Protein AF-0000000065938893 (afdb_homodimer)

InterPro domains:
  IPR002496 Phosphoribosyl-AMP cyclohydrolase domain [PF01502] (30-103)
  IPR026660 Phosphoribosyl-AMP cyclohydrolase [MF_01021] (4-107)
  IPR038019 Phosphoribosyl-AMP cyclohydrolase domain superfamily [G3DSA:3.10.20.810] (3-94)
  IPR038019 Phosphoribosyl-AMP cyclohydrolase domain superfamily [SSF141734] (7-111)

Foldseek 3Di:
DDDQLVPADEPPVQKAKEWEAAQPPRHTADIAIAHRVQVVVCVVPQWRWHADPVVRDIDRQCPPVVFTWGFPDWDADDRRRYIYTHTDTRFDRDPLQWVHPPQWDQDPNDIDRHTDHDD/DDDQLVPADEPPVQKAKEWEAAQPPRHTADIAIAHRVQVVVCVVPQWRWHADPVVRDIDRQCPPVVFTWGFPDWDADDRRRYIYTHTDTRFDRDPLQWVHPPQWDQDPNDIDRHTDHDD

Structure (mmCIF, N/CA/C/O backbone):
data_AF-0000000065938893-model_v1
#
loop_
_entity.id
_entity.type
_entity.pdbx_description
1 polymer 'Phosphoribosyl-AMP cyclohydrolase'
#
loop_
_atom_site.group_PDB
_atom_site.id
_atom_site.type_symbol
_atom_site.label_atom_id
_atom_site.label_alt_id
_atom_site.label_comp_id
_atom_site.label_asym_id
_atom_site.label_entity_id
_atom_site.label_seq_id
_atom_site.pdbx_PDB_ins_code
_atom_site.Cartn_x
_atom_site.Cartn_y
_atom_site.Cartn_z
_atom_site.occupancy
_atom_site.B_iso_or_equiv
_atom_site.auth_seq_id
_atom_site.auth_comp_id
_atom_site.auth_asym_id
_atom_site.auth_atom_id
_atom_site.pdbx_PDB_model_num
ATOM 1 N N . MET A 1 1 ? -16.688 17.578 9.719 1 83.06 1 MET A N 1
ATOM 2 C CA . MET A 1 1 ? -15.914 17.594 10.953 1 83.06 1 MET A CA 1
ATOM 3 C C . MET A 1 1 ? -14.422 17.438 10.656 1 83.06 1 MET A C 1
ATOM 5 O O . MET A 1 1 ? -14.047 16.828 9.648 1 83.06 1 MET A O 1
ATOM 9 N N . ALA A 1 2 ? -13.648 18.047 11.57 1 94.75 2 ALA A N 1
ATOM 10 C CA . ALA A 1 2 ? -12.203 17.984 11.398 1 94.75 2 ALA A CA 1
ATOM 11 C C . ALA A 1 2 ? -11.703 16.547 11.5 1 94.75 2 ALA A C 1
ATOM 13 O O . ALA A 1 2 ? -12.188 15.773 12.328 1 94.75 2 ALA A O 1
ATOM 14 N N . PHE A 1 3 ? -10.906 16.25 10.625 1 98.31 3 PHE A N 1
ATOM 15 C CA . PHE A 1 3 ? -10.32 14.922 10.68 1 98.31 3 PHE A CA 1
ATOM 16 C C . PHE A 1 3 ? -9.508 14.742 11.953 1 98.31 3 PHE A C 1
ATOM 18 O O . PHE A 1 3 ? -8.688 15.594 12.297 1 98.31 3 PHE A O 1
ATOM 25 N N . ASP A 1 4 ? -9.734 13.625 12.609 1 98.38 4 ASP A N 1
ATOM 26 C CA . ASP A 1 4 ? -9.039 13.266 13.844 1 98.38 4 ASP A CA 1
ATOM 27 C C . ASP A 1 4 ? -8.211 12 13.656 1 98.38 4 ASP A C 1
ATOM 29 O O . ASP A 1 4 ? -8.758 10.898 13.578 1 98.38 4 ASP A O 1
ATOM 33 N N . PRO A 1 5 ? -6.918 12.172 13.734 1 98.69 5 PRO A N 1
ATOM 34 C CA . PRO A 1 5 ? -6.07 10.992 13.555 1 98.69 5 PRO A CA 1
ATOM 35 C C . PRO A 1 5 ? -6.398 9.875 14.547 1 98.69 5 PRO A C 1
ATOM 37 O O . PRO A 1 5 ? -6.223 8.695 14.227 1 98.69 5 PRO A O 1
ATOM 40 N N . ALA A 1 6 ? -6.879 10.164 15.633 1 98.44 6 ALA A N 1
ATOM 41 C CA . ALA A 1 6 ? -7.18 9.172 16.656 1 98.44 6 ALA A CA 1
ATOM 42 C C . ALA A 1 6 ? -8.352 8.289 16.234 1 98.44 6 ALA A C 1
ATOM 44 O O . ALA A 1 6 ? -8.594 7.238 16.844 1 98.44 6 ALA A O 1
ATOM 45 N N . SER A 1 7 ? -9.117 8.703 15.25 1 98.56 7 SER A N 1
ATOM 46 C CA . SER A 1 7 ? -10.312 7.977 14.812 1 98.56 7 SER A CA 1
ATOM 47 C C . SER A 1 7 ? -9.938 6.793 13.922 1 98.56 7 SER A C 1
ATOM 49 O O . SER A 1 7 ? -10.789 5.961 13.602 1 98.56 7 SER A O 1
ATOM 51 N N . LEU A 1 8 ? -8.703 6.703 13.523 1 98.81 8 LEU A N 1
ATOM 52 C CA . LEU A 1 8 ? -8.242 5.594 12.695 1 98.81 8 LEU A CA 1
ATOM 53 C C . LEU A 1 8 ? -8.18 4.305 13.5 1 98.81 8 LEU A C 1
ATOM 55 O O . LEU A 1 8 ? -8.227 4.332 14.734 1 98.81 8 LEU A O 1
ATOM 59 N N . THR A 1 9 ? -8.188 3.201 12.781 1 98.75 9 THR A N 1
ATOM 60 C CA . THR A 1 9 ? -8.023 1.892 13.398 1 98.75 9 THR A CA 1
ATOM 61 C C . THR A 1 9 ? -6.551 1.483 13.422 1 98.75 9 THR A C 1
ATOM 63 O O . THR A 1 9 ? -5.949 1.256 12.375 1 98.75 9 THR A O 1
ATOM 66 N N . TYR A 1 10 ? -5.988 1.41 14.617 1 98.69 10 TYR A N 1
ATOM 67 C CA . TYR A 1 10 ? -4.586 1.056 14.797 1 98.69 10 TYR A CA 1
ATOM 68 C C . TYR A 1 10 ? -4.441 -0.398 15.234 1 98.69 10 TYR A C 1
ATOM 70 O O . TYR A 1 10 ? -5.367 -0.977 15.805 1 98.69 10 TYR A O 1
ATOM 78 N N . ASP A 1 11 ? -3.324 -0.933 14.898 1 97.31 11 ASP A N 1
ATOM 79 C CA . ASP A 1 11 ? -3.086 -2.291 15.383 1 97.31 11 ASP A CA 1
ATOM 80 C C . ASP A 1 11 ? -2.705 -2.291 16.859 1 97.31 11 ASP A C 1
ATOM 82 O O . ASP A 1 11 ? -2.809 -1.264 17.531 1 97.31 11 ASP A O 1
ATOM 86 N N . ALA A 1 12 ? -2.354 -3.475 17.375 1 95.75 12 ALA A N 1
ATOM 87 C CA . ALA A 1 12 ? -2.111 -3.645 18.797 1 95.75 12 ALA A CA 1
ATOM 88 C C . ALA A 1 12 ? -0.918 -2.809 19.25 1 95.75 12 ALA A C 1
ATOM 90 O O . ALA A 1 12 ? -0.762 -2.541 20.453 1 95.75 12 ALA A O 1
ATOM 91 N N . ARG A 1 13 ? -0.036 -2.359 18.344 1 97.06 13 ARG A N 1
ATOM 92 C CA . ARG A 1 13 ? 1.135 -1.555 18.672 1 97.06 13 ARG A CA 1
ATOM 93 C C . ARG A 1 13 ? 0.841 -0.067 18.5 1 97.06 13 ARG A C 1
ATOM 95 O O . ARG A 1 13 ? 1.746 0.764 18.609 1 97.06 13 ARG A O 1
ATOM 102 N N . GLY A 1 14 ? -0.389 0.245 18.109 1 98.38 14 GLY A N 1
ATOM 103 C CA . GLY A 1 14 ? -0.757 1.635 17.891 1 98.38 14 GLY A CA 1
ATOM 104 C C . GLY A 1 14 ? -0.309 2.16 16.531 1 98.38 14 GLY A C 1
ATOM 105 O O . GLY A 1 14 ? -0.065 3.359 16.375 1 98.38 14 GLY A O 1
ATOM 106 N N . LEU A 1 15 ? -0.185 1.271 15.594 1 98.81 15 LEU A N 1
ATOM 107 C CA . LEU A 1 15 ? 0.37 1.685 14.305 1 98.81 15 LEU A CA 1
ATOM 108 C C . LEU A 1 15 ? -0.618 1.415 13.18 1 98.81 15 LEU A C 1
ATOM 110 O O . LEU A 1 15 ? -1.47 0.53 13.289 1 98.81 15 LEU A O 1
ATOM 114 N N . VAL A 1 16 ? -0.525 2.154 12.141 1 98.88 16 VAL A N 1
ATOM 115 C CA . VAL A 1 16 ? -1.291 1.993 10.906 1 98.88 16 VAL A CA 1
ATOM 116 C C . VAL A 1 16 ? -0.348 2.018 9.711 1 98.88 16 VAL A C 1
ATOM 118 O O . VAL A 1 16 ? 0.598 2.807 9.672 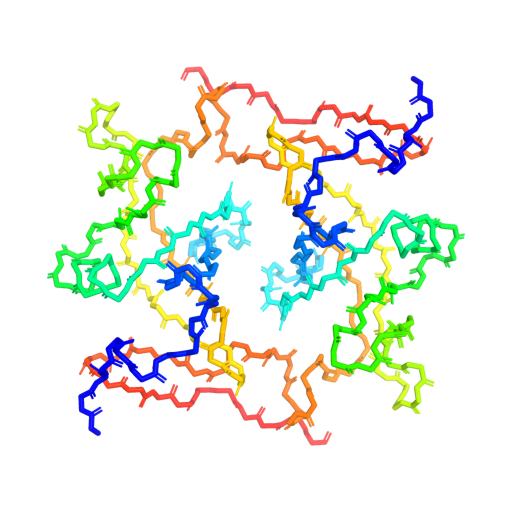1 98.88 16 VAL A O 1
ATOM 121 N N . PRO A 1 17 ? -0.493 1.065 8.766 1 98.94 17 PRO A N 1
ATOM 122 C CA . PRO A 1 17 ? 0.338 1.146 7.562 1 98.94 17 PRO A CA 1
ATOM 123 C C . PRO A 1 17 ? -0.005 2.35 6.688 1 98.94 17 PRO A C 1
ATOM 125 O O . PRO A 1 17 ? -1.176 2.723 6.574 1 98.94 17 PRO A O 1
ATOM 128 N N . ALA A 1 18 ? 0.976 2.955 6.113 1 99 18 ALA A N 1
ATOM 129 C CA . ALA A 1 18 ? 0.849 4.094 5.203 1 99 18 ALA A CA 1
ATOM 130 C C . ALA A 1 18 ? 1.609 3.844 3.904 1 99 18 ALA A C 1
ATOM 132 O O . ALA A 1 18 ? 2.82 3.615 3.922 1 99 18 ALA A O 1
ATOM 133 N N . ILE A 1 19 ? 0.894 3.848 2.836 1 99 19 ILE A N 1
ATOM 134 C CA . ILE A 1 19 ? 1.45 3.643 1.502 1 99 19 ILE A CA 1
ATOM 135 C C . ILE A 1 19 ? 1.798 4.992 0.875 1 99 19 ILE A C 1
ATOM 137 O O . ILE A 1 19 ? 0.94 5.871 0.762 1 99 19 ILE A O 1
ATOM 141 N N . ALA A 1 20 ? 3.027 5.176 0.514 1 99 20 ALA A N 1
ATOM 142 C CA . ALA A 1 20 ? 3.439 6.387 -0.193 1 99 20 ALA A CA 1
ATOM 143 C C . ALA A 1 20 ? 3.414 6.172 -1.704 1 99 20 ALA A C 1
ATOM 145 O O . ALA A 1 20 ? 4.113 5.301 -2.227 1 99 20 ALA A O 1
ATOM 146 N N . GLN A 1 21 ? 2.668 6.914 -2.361 1 98.94 21 GLN A N 1
ATOM 147 C CA . GLN A 1 21 ? 2.523 6.875 -3.812 1 98.94 21 GLN A CA 1
ATOM 148 C C . GLN A 1 21 ? 2.844 8.227 -4.438 1 98.94 21 GLN A C 1
ATOM 150 O O . GLN A 1 21 ? 2.393 9.266 -3.943 1 98.94 21 GLN A O 1
ATOM 155 N N . ASP A 1 22 ? 3.592 8.188 -5.52 1 98.94 22 ASP A N 1
ATOM 156 C CA . ASP A 1 22 ? 3.854 9.43 -6.238 1 98.94 22 ASP A CA 1
ATOM 157 C C . ASP A 1 22 ? 2.57 10 -6.836 1 98.94 22 ASP A C 1
ATOM 159 O O . ASP A 1 22 ? 1.892 9.336 -7.617 1 98.94 22 ASP A O 1
ATOM 163 N N . HIS A 1 23 ? 2.316 11.242 -6.516 1 98.69 23 HIS A N 1
ATOM 164 C CA . HIS A 1 23 ? 1.029 11.812 -6.891 1 98.69 23 HIS A CA 1
ATOM 165 C C . HIS A 1 23 ? 0.935 12.031 -8.398 1 98.69 23 HIS A C 1
ATOM 167 O O . HIS A 1 23 ? -0.159 12 -8.969 1 98.69 23 HIS A O 1
ATOM 173 N N . ALA A 1 24 ? 2.006 12.227 -9.062 1 98.12 24 ALA A N 1
ATOM 174 C CA . ALA A 1 24 ? 1.998 12.578 -10.477 1 98.12 24 ALA A CA 1
ATOM 175 C C . ALA A 1 24 ? 2.055 11.336 -11.359 1 98.12 24 ALA A C 1
ATOM 177 O O . ALA A 1 24 ? 1.346 11.25 -12.367 1 98.12 24 ALA A O 1
ATOM 178 N N . THR A 1 25 ? 2.846 10.336 -10.984 1 97.88 25 THR A N 1
ATOM 179 C CA . THR A 1 25 ? 3.096 9.195 -11.867 1 97.88 25 THR A CA 1
ATOM 180 C C . THR A 1 25 ? 2.225 8.008 -11.469 1 97.88 25 THR A C 1
ATOM 182 O O . THR A 1 25 ? 2.018 7.09 -12.266 1 97.88 25 THR A O 1
ATOM 185 N N . GLY A 1 26 ? 1.802 7.949 -10.188 1 98.62 26 GLY A N 1
ATOM 186 C CA . GLY A 1 26 ? 1.036 6.824 -9.672 1 98.62 26 GLY A CA 1
ATOM 187 C C . GLY A 1 26 ? 1.909 5.691 -9.164 1 98.62 26 GLY A C 1
ATOM 188 O O . GLY A 1 26 ? 1.4 4.66 -8.719 1 98.62 26 GLY A O 1
ATOM 189 N N . GLU A 1 27 ? 3.209 5.859 -9.219 1 98.62 27 GLU A N 1
ATOM 190 C CA . GLU A 1 27 ? 4.105 4.812 -8.742 1 98.62 27 GLU A CA 1
ATOM 191 C C . GLU A 1 27 ? 4.031 4.672 -7.227 1 98.62 27 GLU A C 1
ATOM 193 O O . GLU A 1 27 ? 4.047 5.668 -6.504 1 98.62 27 GLU A O 1
ATOM 198 N N . VAL A 1 28 ? 3.877 3.428 -6.75 1 98.94 28 VAL A N 1
ATOM 199 C CA . VAL A 1 28 ? 4.02 3.176 -5.316 1 98.94 28 VAL A CA 1
ATOM 200 C C . VAL A 1 28 ? 5.5 3.154 -4.941 1 98.94 28 VAL A C 1
ATOM 202 O O . VAL A 1 28 ? 6.281 2.4 -5.523 1 98.94 28 VAL A O 1
ATOM 205 N N . LEU A 1 29 ? 5.879 3.934 -3.93 1 98.94 29 LEU A N 1
ATOM 206 C CA . LEU A 1 29 ? 7.293 4.137 -3.635 1 98.94 29 LEU A CA 1
ATOM 207 C C . LEU A 1 29 ? 7.719 3.32 -2.418 1 98.94 29 LEU A C 1
ATOM 209 O O . LEU A 1 29 ? 8.82 2.771 -2.387 1 98.94 29 LEU A O 1
ATOM 213 N N . MET A 1 30 ? 6.902 3.254 -1.368 1 98.88 30 MET A N 1
ATOM 214 C CA . MET A 1 30 ? 7.223 2.531 -0.14 1 98.88 30 MET A CA 1
ATOM 215 C C . MET A 1 30 ? 5.988 2.391 0.743 1 98.88 30 MET A C 1
ATOM 217 O O . MET A 1 30 ? 4.949 2.996 0.468 1 98.88 30 MET A O 1
ATOM 221 N N . MET A 1 31 ? 6.062 1.519 1.639 1 98.94 31 MET A N 1
ATOM 222 C CA . MET A 1 31 ? 5.125 1.442 2.756 1 98.94 31 MET A CA 1
ATOM 223 C C . MET A 1 31 ? 5.863 1.504 4.09 1 98.94 31 MET A C 1
ATOM 225 O O . MET A 1 31 ? 6.906 0.873 4.258 1 98.94 31 MET A O 1
ATOM 229 N N . ALA A 1 32 ? 5.363 2.279 4.969 1 98.75 32 ALA A N 1
ATOM 230 C CA . ALA A 1 32 ? 5.883 2.371 6.332 1 98.75 32 ALA A CA 1
ATOM 231 C C . ALA A 1 32 ? 4.75 2.553 7.336 1 98.75 32 ALA A C 1
ATOM 233 O O . ALA A 1 32 ? 3.584 2.303 7.023 1 98.75 32 ALA A O 1
ATOM 234 N N . TRP A 1 33 ? 5.117 2.842 8.586 1 98.81 33 TRP A N 1
ATOM 235 C CA . TRP A 1 33 ? 4.145 2.824 9.672 1 98.81 33 TRP A CA 1
ATOM 236 C C . TRP A 1 33 ? 4.008 4.207 10.297 1 98.81 33 TRP A C 1
ATOM 238 O O . TRP A 1 33 ? 4.977 4.965 10.367 1 98.81 33 TRP A O 1
ATOM 248 N N . MET A 1 34 ? 2.824 4.441 10.727 1 98.94 34 MET A N 1
ATOM 249 C CA . MET A 1 34 ? 2.551 5.684 11.445 1 98.94 34 MET A CA 1
ATOM 250 C C . MET A 1 34 ? 1.754 5.41 12.719 1 98.94 34 MET A C 1
ATOM 252 O O . MET A 1 34 ? 0.977 4.453 12.773 1 98.94 34 MET A O 1
ATOM 256 N N . ASN A 1 35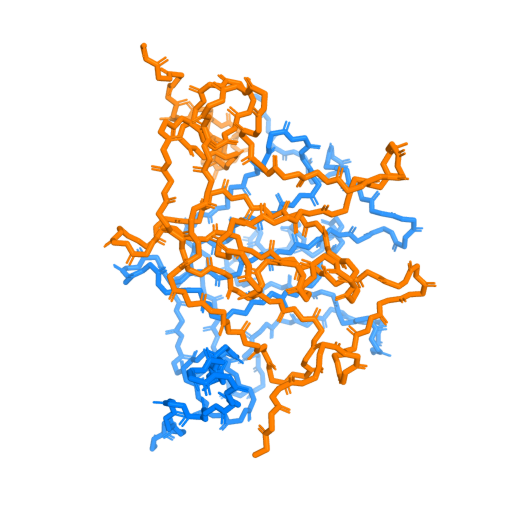 ? 1.979 6.16 13.75 1 98.81 35 ASN A N 1
ATOM 257 C CA . ASN A 1 35 ? 1.016 6.289 14.836 1 98.81 35 ASN A CA 1
ATOM 258 C C . ASN A 1 35 ? 0.207 7.578 14.727 1 98.81 35 ASN A C 1
ATOM 260 O O . ASN A 1 35 ? 0.382 8.344 13.773 1 98.81 35 ASN A O 1
ATOM 264 N N . ALA A 1 36 ? -0.681 7.77 15.656 1 98.88 36 ALA A N 1
ATOM 265 C CA . ALA A 1 36 ? -1.593 8.906 15.57 1 98.88 36 ALA A CA 1
ATOM 266 C C . ALA A 1 36 ? -0.823 10.227 15.5 1 98.88 36 ALA A C 1
ATOM 268 O O . ALA A 1 36 ? -1.185 11.125 14.742 1 98.88 36 ALA A O 1
ATOM 269 N N . GLU A 1 37 ? 0.162 10.32 16.266 1 98.81 37 GLU A N 1
ATOM 270 C CA . GLU A 1 37 ? 0.945 11.555 16.281 1 98.81 37 GLU A CA 1
ATOM 271 C C . GLU A 1 37 ? 1.683 11.766 14.969 1 98.81 37 GLU A C 1
ATOM 273 O O . GLU A 1 37 ? 1.794 12.898 14.492 1 98.81 37 GLU A O 1
ATOM 278 N N . ALA A 1 38 ? 2.26 10.711 14.383 1 98.94 38 ALA A N 1
ATOM 279 C CA . ALA A 1 38 ? 2.914 10.82 13.078 1 98.94 38 ALA A CA 1
ATOM 280 C C . ALA A 1 38 ? 1.944 11.336 12.016 1 98.94 38 ALA A C 1
ATOM 282 O O . ALA A 1 38 ? 2.307 12.172 11.188 1 98.94 38 ALA A O 1
ATOM 283 N N . VAL A 1 39 ? 0.711 10.844 12.055 1 98.94 39 VAL A N 1
ATOM 284 C CA . VAL A 1 39 ? -0.313 11.312 11.125 1 98.94 39 VAL A CA 1
ATOM 285 C C . VAL A 1 39 ? -0.574 12.797 11.352 1 98.94 39 VAL A C 1
ATOM 287 O O . VAL A 1 39 ? -0.592 13.586 10.398 1 98.94 39 VAL A O 1
ATOM 290 N N . ALA A 1 40 ? -0.724 13.148 12.594 1 98.75 40 ALA A N 1
ATOM 291 C CA . ALA A 1 40 ? -0.996 14.539 12.93 1 98.75 40 ALA A CA 1
ATOM 292 C C . ALA A 1 40 ? 0.133 15.453 12.461 1 98.75 40 ALA A C 1
ATOM 294 O O . ALA A 1 40 ? -0.117 16.5 11.859 1 98.75 40 ALA A O 1
ATOM 295 N N . ARG A 1 41 ? 1.354 15.094 12.711 1 98.69 41 ARG A N 1
ATOM 296 C CA . ARG A 1 41 ? 2.512 15.883 12.297 1 98.69 41 ARG A CA 1
ATOM 297 C C . ARG A 1 41 ? 2.564 16.031 10.781 1 98.69 41 ARG A C 1
ATOM 299 O O . ARG A 1 41 ? 2.867 17.109 10.273 1 98.69 41 ARG A O 1
ATOM 306 N N . THR A 1 42 ? 2.342 14.938 10.086 1 98.88 42 THR A N 1
ATOM 307 C CA . THR A 1 42 ? 2.338 14.969 8.625 1 98.88 42 THR A CA 1
ATOM 308 C C . THR A 1 42 ? 1.309 15.969 8.109 1 98.88 42 THR A C 1
ATOM 310 O O . THR A 1 42 ? 1.606 16.766 7.219 1 98.88 42 THR A O 1
ATOM 313 N N . LEU A 1 43 ? 0.128 15.945 8.703 1 98.69 43 LEU A N 1
ATOM 314 C CA . LEU A 1 43 ? -0.939 16.828 8.266 1 98.69 43 LEU A CA 1
ATOM 315 C C . LEU A 1 43 ? -0.606 18.281 8.602 1 98.69 43 LEU A C 1
ATOM 317 O O . LEU A 1 43 ? -0.932 19.203 7.836 1 98.69 43 LEU A O 1
ATOM 321 N N . GLU A 1 44 ? -0.001 18.469 9.672 1 98 44 GLU A N 1
ATOM 322 C CA . GLU A 1 44 ? 0.323 19.812 10.133 1 98 44 GLU A CA 1
ATOM 323 C C . GLU A 1 44 ? 1.436 20.438 9.297 1 98 44 GLU A C 1
ATOM 325 O O . GLU A 1 44 ? 1.35 21.609 8.906 1 98 44 GLU A O 1
ATOM 330 N N . THR A 1 45 ? 2.441 19.656 8.938 1 98.19 45 THR A N 1
ATOM 331 C CA . THR A 1 45 ? 3.66 20.234 8.375 1 98.19 45 THR A CA 1
ATOM 332 C C . THR A 1 45 ? 3.697 20.062 6.859 1 98.19 45 THR A C 1
ATOM 334 O O . THR A 1 45 ? 4.438 20.75 6.164 1 98.19 45 THR A O 1
ATOM 337 N N . GLY A 1 46 ? 2.986 19.031 6.414 1 98.38 46 GLY A N 1
ATOM 338 C CA . GLY A 1 46 ? 3.068 18.656 5.008 1 98.38 46 GLY A CA 1
ATOM 339 C C . GLY A 1 46 ? 4.27 17.781 4.691 1 98.38 46 GLY A C 1
ATOM 340 O O . GLY A 1 46 ? 4.426 17.328 3.557 1 98.38 46 GLY A O 1
ATOM 341 N N . ARG A 1 47 ? 5.16 17.641 5.672 1 98.56 47 ARG A N 1
ATOM 342 C CA . ARG A 1 47 ? 6.285 16.719 5.539 1 98.56 47 ARG A CA 1
ATOM 343 C C . ARG A 1 47 ? 5.941 15.344 6.102 1 98.56 47 ARG A C 1
ATOM 345 O O . ARG A 1 47 ? 5.578 15.219 7.273 1 98.56 47 ARG A O 1
ATOM 352 N N . VAL A 1 48 ? 6.078 14.367 5.266 1 98.94 48 VAL A N 1
ATOM 353 C CA . VAL A 1 48 ? 5.605 13.055 5.688 1 98.94 48 VAL A CA 1
ATOM 354 C C . VAL A 1 48 ? 6.492 12.516 6.809 1 98.94 48 VAL A C 1
ATOM 356 O O . VAL A 1 48 ? 7.719 12.484 6.676 1 98.94 48 VAL A O 1
ATOM 359 N N . THR A 1 49 ? 5.891 12.141 7.902 1 98.88 49 THR A N 1
ATOM 360 C CA . THR A 1 49 ? 6.527 11.602 9.094 1 98.88 49 THR A CA 1
ATOM 361 C C . THR A 1 49 ? 6.055 10.172 9.367 1 98.88 49 THR A C 1
ATOM 363 O O . THR A 1 49 ? 4.852 9.914 9.391 1 98.88 49 THR A O 1
ATOM 366 N N . TYR A 1 50 ? 6.969 9.305 9.531 1 98.88 50 TYR A N 1
ATOM 367 C CA . TYR A 1 50 ? 6.668 7.918 9.867 1 98.88 50 TYR A CA 1
ATOM 368 C C . TYR A 1 50 ? 7.102 7.602 11.297 1 98.88 50 TYR A C 1
ATOM 370 O O . TYR A 1 50 ? 7.734 8.43 11.961 1 98.88 50 TYR A O 1
ATOM 378 N N . TRP A 1 51 ? 6.656 6.48 11.789 1 98.62 51 TRP A N 1
ATOM 3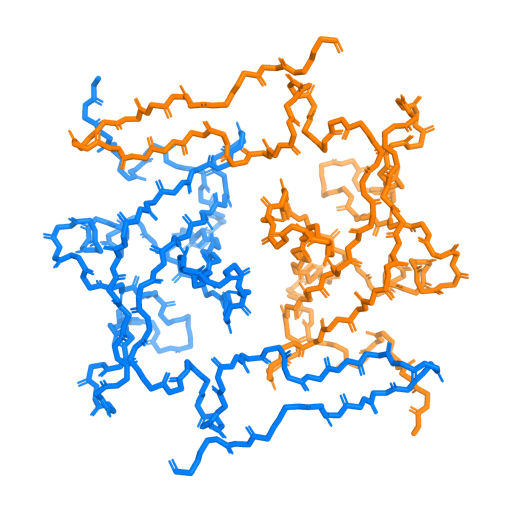79 C CA . TRP A 1 51 ? 7.148 5.902 13.039 1 98.62 51 TRP A CA 1
ATOM 380 C C . TRP A 1 51 ? 8.086 4.73 12.766 1 98.62 51 TRP A C 1
ATOM 382 O O . TRP A 1 51 ? 7.699 3.758 12.109 1 98.62 51 TRP A O 1
ATOM 392 N N . SER A 1 52 ? 9.328 4.902 13.156 1 96.62 52 SER A N 1
ATOM 393 C CA . SER A 1 52 ? 10.273 3.799 13.055 1 96.62 52 SER A CA 1
ATOM 394 C C . SER A 1 52 ? 10.055 2.775 14.164 1 96.62 52 SER A C 1
ATOM 396 O O . SER A 1 52 ? 10.258 3.07 15.344 1 96.62 52 SER A O 1
ATOM 398 N N . ARG A 1 53 ? 9.672 1.696 13.766 1 94.44 53 ARG A N 1
ATOM 399 C CA . ARG A 1 53 ? 9.391 0.642 14.734 1 94.44 53 ARG A CA 1
ATOM 400 C C . ARG A 1 53 ? 10.664 0.184 15.438 1 94.44 53 ARG A C 1
ATOM 402 O O . ARG A 1 53 ? 10.664 -0.075 16.641 1 94.44 53 ARG A O 1
ATOM 409 N N . SER A 1 54 ? 11.789 0.037 14.672 1 92.19 54 SER A N 1
ATOM 410 C CA . SER A 1 54 ? 13.055 -0.418 15.227 1 92.19 54 SER A CA 1
ATOM 411 C C . SER A 1 54 ? 13.664 0.632 16.156 1 92.19 54 SER A C 1
ATOM 413 O O . SER A 1 54 ? 14.164 0.303 17.234 1 92.19 54 SER A O 1
ATOM 415 N N . ARG A 1 55 ? 13.547 1.916 15.836 1 94.5 55 ARG A N 1
ATOM 416 C CA . ARG A 1 55 ? 14.164 2.998 16.594 1 94.5 55 ARG A CA 1
ATOM 417 C C . ARG A 1 55 ? 13.188 3.582 17.609 1 94.5 55 ARG A C 1
ATOM 419 O O . ARG A 1 55 ? 13.586 4.359 18.484 1 94.5 55 ARG A O 1
ATOM 426 N N . GLN A 1 56 ? 11.977 3.168 17.422 1 95.75 56 GLN A N 1
ATOM 427 C CA . GLN A 1 56 ? 10.922 3.684 18.297 1 95.75 56 GLN A CA 1
ATOM 428 C C . GLN A 1 56 ? 10.953 5.207 18.344 1 95.75 56 GLN A C 1
ATOM 430 O O . GLN A 1 56 ? 10.961 5.797 19.422 1 95.75 56 GLN A O 1
ATOM 435 N N . SER A 1 57 ? 10.992 5.754 17.188 1 97.81 57 SER A N 1
ATOM 436 C CA . SER A 1 57 ? 11.062 7.207 17.078 1 97.81 57 SER A CA 1
ATOM 437 C C . SER A 1 57 ? 10.422 7.695 15.789 1 97.81 57 SER A C 1
ATOM 439 O O . SER A 1 57 ? 10.227 6.918 14.852 1 97.81 57 SER A O 1
ATOM 441 N N . PHE A 1 58 ? 10.062 8.961 15.852 1 97.94 58 PHE A N 1
ATOM 442 C CA . PHE A 1 58 ? 9.562 9.617 14.648 1 97.94 58 PHE A CA 1
ATOM 443 C C . PHE A 1 58 ? 10.656 9.727 13.594 1 97.94 58 PHE A C 1
ATOM 445 O O . PHE A 1 58 ? 11.82 9.969 13.922 1 97.94 58 PHE A O 1
ATOM 452 N N . TRP A 1 59 ? 10.281 9.57 12.43 1 97.62 59 TRP A N 1
ATOM 453 C CA . TRP A 1 59 ? 11.148 9.633 11.258 1 97.62 59 TRP A CA 1
ATOM 454 C C . TRP A 1 59 ? 10.523 10.492 10.164 1 97.62 59 TRP A C 1
ATOM 456 O O . TRP A 1 59 ? 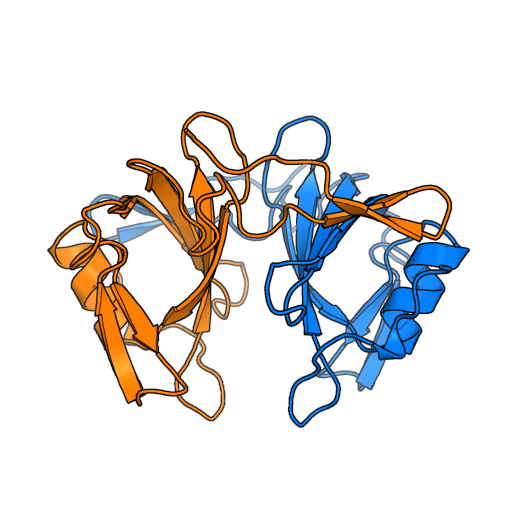9.625 10.039 9.453 1 97.62 59 TRP A O 1
ATOM 466 N N . VAL A 1 60 ? 10.992 11.711 10.07 1 97.69 60 VAL A N 1
ATOM 467 C CA . VAL A 1 60 ? 10.609 12.539 8.93 1 97.69 60 VAL A CA 1
ATOM 468 C C . VAL A 1 60 ? 11.398 12.102 7.699 1 97.69 60 VAL A C 1
ATOM 470 O O . VAL A 1 60 ? 12.617 12.258 7.645 1 97.69 60 VAL A O 1
ATOM 473 N N . LYS A 1 61 ? 10.711 11.562 6.742 1 97.75 61 LYS A N 1
ATOM 474 C CA . LYS A 1 61 ? 11.391 11.008 5.57 1 97.75 61 LYS A CA 1
ATOM 475 C C . LYS A 1 61 ? 12.258 12.062 4.895 1 97.75 61 LYS A C 1
ATOM 477 O O . LYS A 1 61 ? 11.773 13.125 4.52 1 97.75 61 LYS A O 1
ATOM 482 N N . GLY A 1 62 ? 13.539 11.711 4.73 1 96.56 62 GLY A N 1
ATOM 483 C CA . GLY A 1 62 ? 14.477 12.539 3.982 1 96.56 62 GLY A CA 1
ATOM 484 C C . GLY A 1 62 ? 15.008 13.711 4.789 1 96.56 62 GLY A C 1
ATOM 485 O O . GLY A 1 62 ? 15.68 14.594 4.242 1 96.56 62 GLY A O 1
ATOM 486 N N . GLU A 1 63 ? 14.711 13.727 6.098 1 93.56 63 GLU A N 1
ATOM 487 C CA . GLU A 1 63 ? 15.18 14.836 6.922 1 93.56 63 GLU A CA 1
ATOM 488 C C . GLU A 1 63 ? 16.703 14.953 6.883 1 93.56 63 GLU A C 1
ATOM 490 O O . GLU A 1 63 ? 17.234 16.062 6.836 1 93.56 63 GLU A O 1
ATOM 495 N N . THR A 1 64 ? 17.344 13.883 6.914 1 93.25 64 THR A N 1
ATOM 496 C CA . THR A 1 64 ? 18.812 13.859 6.914 1 93.25 64 THR A CA 1
ATOM 497 C C . THR A 1 64 ? 19.344 13.852 5.484 1 93.25 64 THR A C 1
ATOM 499 O O . THR A 1 64 ? 20.25 14.609 5.152 1 93.25 64 THR A O 1
ATOM 502 N N . SER A 1 65 ? 18.844 13.102 4.648 1 94.5 65 SER A N 1
ATOM 503 C CA . SER A 1 65 ? 19.359 12.867 3.305 1 94.5 65 SER A CA 1
ATOM 504 C C . SER A 1 65 ? 18.922 13.961 2.342 1 94.5 65 SER A C 1
ATOM 506 O O . SER A 1 65 ? 19.469 14.094 1.245 1 94.5 65 SER A O 1
ATOM 508 N N . GLY A 1 66 ? 17.875 14.766 2.693 1 97.12 66 GLY A N 1
ATOM 509 C CA . GLY A 1 66 ? 17.297 15.727 1.77 1 97.12 66 GLY A CA 1
ATOM 510 C C . GLY A 1 66 ? 16.266 15.117 0.84 1 97.12 66 GLY A C 1
ATOM 511 O O . GLY A 1 66 ? 15.602 15.836 0.081 1 97.12 66 GLY A O 1
ATOM 512 N N . HIS A 1 67 ? 16.078 13.812 0.766 1 98 67 HIS A N 1
ATOM 513 C CA . HIS A 1 67 ? 15.117 13.141 -0.095 1 98 67 HIS A CA 1
ATOM 514 C C . HIS A 1 67 ? 13.727 13.141 0.529 1 98 67 HIS A C 1
ATOM 516 O O . HIS A 1 67 ? 13.156 12.078 0.799 1 98 67 HIS A O 1
ATOM 522 N N . ILE A 1 68 ? 13.141 14.242 0.661 1 98.38 68 ILE A N 1
ATOM 523 C CA . ILE A 1 68 ? 11.938 14.469 1.458 1 98.38 68 ILE A CA 1
ATOM 524 C C . ILE A 1 68 ? 10.703 14.031 0.667 1 98.38 68 ILE A C 1
ATOM 526 O O . ILE A 1 68 ? 10.75 13.945 -0.562 1 98.38 68 ILE A O 1
ATOM 530 N N . GLN A 1 69 ? 9.695 13.758 1.428 1 98.88 69 GLN A N 1
ATOM 531 C CA . GLN A 1 69 ? 8.352 13.539 0.901 1 98.88 69 GLN A CA 1
ATOM 532 C C . GLN A 1 69 ? 7.406 14.656 1.329 1 98.88 69 GLN A C 1
ATOM 534 O O . GLN A 1 69 ? 7.234 14.906 2.523 1 98.88 69 GLN A O 1
ATOM 539 N N . ARG A 1 70 ? 6.836 15.273 0.362 1 98.88 70 ARG A N 1
ATOM 540 C CA . ARG A 1 70 ? 5.824 16.297 0.645 1 98.88 70 ARG A CA 1
ATOM 541 C C . ARG A 1 70 ? 4.422 15.75 0.398 1 98.88 70 ARG A C 1
ATOM 543 O O . ARG A 1 70 ? 4.133 15.219 -0.676 1 98.88 70 ARG A O 1
ATOM 550 N N . LEU A 1 71 ? 3.574 15.938 1.345 1 98.94 71 LEU A N 1
ATOM 551 C CA . LEU A 1 71 ? 2.215 15.414 1.239 1 98.94 71 LEU A CA 1
ATOM 552 C C . LEU A 1 71 ? 1.377 16.281 0.3 1 98.94 71 LEU A C 1
ATOM 554 O O . LEU A 1 71 ? 1.342 17.5 0.438 1 98.94 71 LEU A O 1
ATOM 558 N N . VAL A 1 72 ? 0.772 15.633 -0.644 1 98.94 72 VAL A N 1
ATOM 559 C CA . VAL A 1 72 ? -0.187 16.297 -1.521 1 98.94 72 VAL A CA 1
ATOM 560 C C . VAL A 1 72 ? -1.609 16 -1.054 1 98.94 72 VAL A C 1
ATOM 562 O O . VAL A 1 72 ? -2.451 16.891 -0.989 1 98.94 72 VAL A O 1
ATOM 565 N N . GLU A 1 73 ? -1.866 14.727 -0.664 1 98.88 73 GLU A N 1
ATOM 566 C CA . GLU A 1 73 ? -3.184 14.312 -0.189 1 98.88 73 GLU A CA 1
ATOM 567 C C . GLU A 1 73 ? -3.094 13.047 0.656 1 98.88 73 GLU A C 1
ATOM 569 O O . GLU A 1 73 ? -2.324 12.133 0.34 1 98.88 73 GLU A O 1
ATOM 574 N N . LEU A 1 74 ? -3.816 13 1.714 1 98.94 74 LEU A N 1
ATOM 575 C CA . LEU A 1 74 ? -3.988 11.812 2.545 1 98.94 74 LEU A CA 1
ATOM 576 C C . LEU A 1 74 ? -5.332 11.148 2.27 1 98.94 74 LEU A C 1
ATOM 578 O O . LEU A 1 74 ? -6.367 11.812 2.24 1 98.94 74 LEU A O 1
ATOM 582 N N . ARG A 1 75 ? -5.348 9.82 2.025 1 98.94 75 ARG A N 1
ATOM 583 C CA . ARG A 1 75 ? -6.578 9.055 1.87 1 98.94 75 ARG A CA 1
ATOM 584 C C . ARG A 1 75 ? -6.656 7.93 2.9 1 98.94 75 ARG A C 1
ATOM 586 O O . ARG A 1 75 ? -5.625 7.426 3.355 1 98.94 75 ARG A O 1
ATOM 593 N N . ILE A 1 76 ? -7.875 7.59 3.203 1 98.88 76 ILE A N 1
ATOM 594 C CA . ILE A 1 76 ? -8.18 6.594 4.223 1 98.88 76 ILE A CA 1
ATOM 595 C C . ILE A 1 76 ? -9.008 5.465 3.605 1 98.88 76 ILE A C 1
ATOM 597 O O . ILE A 1 76 ? -9.938 5.715 2.84 1 98.88 76 ILE A O 1
ATOM 601 N N . ASP A 1 77 ? -8.641 4.223 3.938 1 98.81 77 ASP A N 1
ATOM 602 C CA . ASP A 1 77 ? -9.375 3.133 3.301 1 98.81 77 ASP A CA 1
ATOM 603 C C . ASP A 1 77 ? -10.703 2.873 4.012 1 98.81 77 ASP A C 1
ATOM 605 O O . ASP A 1 77 ? -11.023 3.539 5 1 98.81 77 ASP A O 1
ATOM 609 N N . CYS A 1 78 ? -11.484 1.981 3.568 1 98.56 78 CYS A N 1
ATOM 610 C CA . CYS A 1 78 ? -12.891 1.797 3.91 1 98.56 78 CYS A CA 1
ATOM 611 C C . CYS A 1 78 ? -13.047 1.402 5.375 1 98.56 78 CYS A C 1
ATOM 613 O O . CYS A 1 78 ? -14.055 1.728 6.004 1 98.56 78 CYS A O 1
ATOM 615 N N . ASP A 1 79 ? -12.117 0.663 5.91 1 98.06 79 ASP A N 1
ATOM 616 C CA . ASP A 1 79 ? -12.234 0.278 7.316 1 98.06 79 ASP A CA 1
ATOM 617 C C . ASP A 1 79 ? -11.242 1.049 8.18 1 98.06 79 ASP A C 1
ATOM 619 O O . ASP A 1 79 ? -11.023 0.707 9.344 1 98.06 79 ASP A O 1
ATOM 623 N N . ARG A 1 80 ? -10.5 2 7.695 1 98.75 80 ARG A N 1
ATOM 624 C CA . ARG A 1 80 ? -9.695 3.029 8.352 1 98.75 80 ARG A CA 1
ATOM 625 C C . ARG A 1 80 ? -8.43 2.432 8.953 1 98.75 80 ARG A C 1
ATOM 627 O O . ARG A 1 80 ? -7.879 2.975 9.914 1 98.75 80 ARG A O 1
ATOM 634 N N . ASP A 1 81 ? -7.953 1.321 8.477 1 98.81 81 ASP A N 1
ATOM 635 C CA . ASP A 1 81 ? -6.758 0.715 9.062 1 98.81 81 ASP A CA 1
ATOM 636 C C . ASP A 1 81 ? -5.586 0.764 8.086 1 98.81 81 ASP A C 1
ATOM 638 O O . ASP A 1 81 ? -4.602 0.042 8.258 1 98.81 81 ASP A O 1
ATOM 642 N N . CYS A 1 82 ? -5.672 1.539 7.062 1 98.94 82 CYS A N 1
ATOM 643 C CA . CYS A 1 82 ? -4.594 1.763 6.105 1 98.94 82 CYS A CA 1
ATOM 644 C C . CYS A 1 82 ? -4.707 3.145 5.473 1 98.94 82 CYS A C 1
ATOM 646 O O . CYS A 1 82 ? -5.805 3.6 5.152 1 98.94 82 CYS A O 1
ATOM 648 N N . LEU A 1 83 ? -3.572 3.762 5.293 1 99 83 LEU A N 1
ATOM 649 C CA . LEU A 1 83 ? -3.523 5.094 4.699 1 99 83 LEU A CA 1
ATOM 650 C C . LEU A 1 83 ? -2.832 5.062 3.342 1 99 83 LEU A C 1
ATOM 652 O O . LEU A 1 83 ? -1.921 4.262 3.123 1 99 83 LEU A O 1
ATOM 656 N N . LEU A 1 84 ? -3.299 5.871 2.465 1 99 84 LEU A N 1
ATOM 657 C CA . LEU A 1 84 ? -2.615 6.184 1.215 1 99 84 LEU A CA 1
ATOM 658 C C . LEU A 1 84 ? -2.176 7.645 1.185 1 99 84 LEU A C 1
ATOM 660 O O . LEU A 1 84 ? -3.006 8.547 1.306 1 99 84 LEU A O 1
ATOM 664 N N . LEU A 1 85 ? -0.914 7.852 1.132 1 99 85 LEU A N 1
ATOM 665 C CA . LEU A 1 85 ? -0.333 9.18 1.014 1 99 85 LEU A CA 1
ATOM 666 C C . LEU A 1 85 ? 0.07 9.477 -0.428 1 99 85 LEU A C 1
ATOM 668 O O . LEU A 1 85 ? 0.991 8.852 -0.958 1 99 85 LEU A O 1
ATOM 672 N N . LEU A 1 86 ? -0.622 10.352 -1.075 1 98.94 86 LEU A N 1
ATOM 673 C CA . LEU A 1 86 ? -0.116 10.906 -2.328 1 98.94 86 LEU A CA 1
ATOM 674 C C . LEU A 1 86 ? 0.94 11.969 -2.064 1 98.94 86 LEU A C 1
ATOM 676 O O . LEU A 1 86 ? 0.682 12.945 -1.351 1 98.94 86 LEU A O 1
ATOM 680 N N . ILE A 1 87 ? 2.119 11.781 -2.697 1 98.94 87 ILE A N 1
ATOM 681 C CA . ILE A 1 87 ? 3.215 12.633 -2.252 1 98.94 87 ILE A CA 1
ATOM 682 C C . ILE A 1 87 ? 4.012 13.117 -3.459 1 98.94 87 ILE A C 1
ATOM 684 O O . ILE A 1 87 ? 3.9 12.562 -4.551 1 98.94 87 ILE A O 1
ATOM 688 N N . GLU A 1 88 ? 4.715 14.219 -3.23 1 98.88 88 GLU A N 1
ATOM 689 C CA . GLU A 1 88 ? 5.852 14.625 -4.047 1 98.88 88 GLU A CA 1
ATOM 690 C C . GLU A 1 88 ? 7.168 14.148 -3.443 1 98.88 88 GLU A C 1
ATOM 692 O O . GLU A 1 88 ? 7.504 14.508 -2.311 1 98.88 88 GLU A O 1
ATOM 697 N N . GLN A 1 89 ? 7.895 13.375 -4.215 1 98.75 89 GLN A N 1
ATOM 698 C CA . GLN A 1 89 ? 9.156 12.797 -3.75 1 98.75 89 GLN A CA 1
ATOM 699 C C . GLN A 1 89 ? 10.352 13.57 -4.305 1 98.75 89 GLN A C 1
ATOM 701 O O . GLN A 1 89 ? 10.469 13.758 -5.516 1 98.75 89 GLN A O 1
ATOM 706 N N . VAL A 1 90 ? 11.195 14.023 -3.449 1 98.25 90 VAL A N 1
ATOM 707 C CA . VAL A 1 90 ? 12.484 14.57 -3.859 1 98.25 90 VAL A CA 1
ATOM 708 C C . VAL A 1 90 ? 13.539 13.469 -3.836 1 98.25 90 VAL A C 1
ATOM 710 O O . VAL A 1 90 ? 13.758 12.836 -2.805 1 98.25 90 VAL A O 1
ATOM 713 N N . GLY A 1 91 ? 14.172 13.266 -4.992 1 98 91 GLY A N 1
ATOM 714 C CA . GLY A 1 91 ? 15.188 12.227 -5.027 1 98 91 GLY A CA 1
ATOM 715 C C . GLY A 1 91 ? 14.633 10.836 -4.82 1 98 91 GLY A C 1
ATOM 716 O O . GLY A 1 91 ? 13.445 10.594 -5.047 1 98 91 GLY A O 1
ATOM 717 N N . PRO A 1 92 ? 15.547 9.852 -4.457 1 98.5 92 PRO A N 1
ATOM 718 C CA . PRO A 1 92 ? 15.102 8.477 -4.242 1 98.5 92 PRO A CA 1
ATOM 719 C C . PRO A 1 92 ? 14.297 8.305 -2.955 1 98.5 92 PRO A C 1
ATOM 721 O O . PRO A 1 92 ? 14.609 8.938 -1.942 1 98.5 92 PRO A O 1
ATOM 724 N N . ALA A 1 93 ? 13.281 7.512 -2.986 1 98.56 93 ALA A N 1
ATOM 725 C CA . ALA A 1 93 ? 12.539 7.164 -1.777 1 98.56 93 ALA A CA 1
ATOM 726 C C . ALA A 1 93 ? 13.258 6.078 -0.982 1 98.56 93 ALA A C 1
ATOM 728 O O . ALA A 1 93 ? 13.172 6.043 0.248 1 98.56 93 ALA A O 1
ATOM 729 N N . CYS A 1 94 ? 13.93 5.258 -1.657 1 98.44 94 CYS A N 1
ATOM 730 C CA . CYS A 1 94 ? 14.555 4.102 -1.025 1 98.44 94 CYS A CA 1
ATOM 731 C C . CYS A 1 94 ? 15.977 4.422 -0.589 1 98.44 94 CYS A C 1
ATOM 733 O O . CYS A 1 94 ? 16.703 5.113 -1.3 1 98.44 94 CYS A O 1
ATOM 735 N N . HIS A 1 95 ? 16.375 3.795 0.457 1 96.75 95 HIS A N 1
ATOM 736 C CA . HIS A 1 95 ? 17.719 4.004 0.991 1 96.75 95 HIS A CA 1
ATOM 737 C C . HIS A 1 95 ? 18.781 3.426 0.058 1 96.75 95 HIS A C 1
ATOM 739 O O . HIS A 1 95 ? 19.969 3.758 0.175 1 96.75 95 HIS A O 1
ATOM 745 N N . THR A 1 96 ? 18.406 2.521 -0.795 1 97.88 96 THR A N 1
ATOM 746 C CA . THR A 1 96 ? 19.344 1.949 -1.755 1 97.88 96 THR A CA 1
ATOM 747 C C . THR A 1 96 ? 19.562 2.904 -2.922 1 97.88 96 THR A C 1
ATOM 749 O O . THR A 1 96 ? 20.125 2.514 -3.953 1 97.88 96 THR A O 1
ATOM 752 N N . HIS A 1 97 ? 19.016 4.078 -2.773 1 98.12 97 HIS A N 1
ATOM 753 C CA . HIS A 1 97 ? 19.125 5.148 -3.758 1 98.12 97 HIS A CA 1
ATOM 754 C C . HIS A 1 97 ? 18.297 4.84 -5 1 98.12 97 HIS A C 1
ATOM 756 O O . HIS A 1 97 ? 18.672 5.211 -6.113 1 98.12 97 HIS A O 1
ATOM 762 N N . ARG A 1 98 ? 17.297 4.172 -4.898 1 98.56 98 ARG A N 1
ATOM 763 C CA . ARG A 1 98 ? 16.359 3.889 -5.977 1 98.56 98 ARG A CA 1
ATOM 764 C C . ARG A 1 98 ? 15.062 4.664 -5.785 1 98.56 98 ARG A C 1
ATOM 766 O O . ARG A 1 98 ? 14.703 5.02 -4.66 1 98.56 98 ARG A O 1
ATOM 773 N N . ARG A 1 99 ? 14.438 4.895 -6.922 1 98.25 99 ARG A N 1
ATOM 774 C CA . ARG A 1 99 ? 13.195 5.656 -6.895 1 98.25 99 ARG A CA 1
ATOM 775 C C . ARG A 1 99 ? 12.18 5.016 -5.957 1 98.25 99 ARG A C 1
ATOM 777 O O . ARG A 1 99 ? 11.484 5.715 -5.215 1 98.25 99 ARG A O 1
ATOM 784 N N . SER A 1 100 ? 12.062 3.744 -5.938 1 98.81 100 SER A N 1
ATOM 785 C CA . SER A 1 100 ? 11.07 2.988 -5.184 1 98.81 100 SER A CA 1
ATOM 786 C C . SER A 1 100 ? 11.711 1.82 -4.441 1 98.81 100 SER A C 1
ATOM 788 O O . SER A 1 100 ? 12.68 1.229 -4.918 1 98.81 100 SER A O 1
ATOM 790 N N . CYS A 1 101 ? 11.141 1.489 -3.271 1 98.88 101 CYS A N 1
ATOM 791 C CA . CYS A 1 101 ? 11.57 0.305 -2.537 1 98.88 101 CYS A CA 1
ATOM 792 C C . CYS A 1 101 ? 11.195 -0.968 -3.287 1 98.88 101 CYS A C 1
ATOM 794 O O . CYS A 1 101 ? 11.719 -2.043 -2.992 1 98.88 101 CYS A O 1
ATOM 796 N N . PHE A 1 102 ? 10.227 -0.91 -4.156 1 98.94 102 PHE A N 1
ATOM 797 C CA . PHE A 1 102 ? 9.719 -2.062 -4.895 1 98.94 102 PHE A CA 1
ATOM 798 C C . PHE A 1 102 ? 10.477 -2.238 -6.203 1 98.94 102 PHE A C 1
ATOM 800 O O . PHE A 1 102 ? 9.875 -2.256 -7.277 1 98.94 102 PHE A O 1
ATOM 807 N N . TYR A 1 103 ? 11.742 -2.465 -6.066 1 98.88 103 TYR A N 1
ATOM 808 C CA . TYR A 1 103 ? 12.578 -2.5 -7.262 1 98.88 103 TYR A CA 1
ATOM 809 C C . TYR A 1 103 ? 12.867 -3.938 -7.68 1 98.88 103 TYR A C 1
ATOM 811 O O . TYR A 1 103 ? 13.578 -4.172 -8.664 1 98.88 103 TYR A O 1
ATOM 819 N N . THR A 1 104 ? 12.352 -4.945 -6.965 1 98.81 104 THR A N 1
ATOM 820 C CA . THR A 1 104 ? 12.5 -6.355 -7.305 1 98.81 104 THR A CA 1
ATOM 821 C C . THR A 1 104 ? 11.172 -6.949 -7.762 1 98.81 104 THR A C 1
ATOM 823 O O . THR A 1 104 ? 10.172 -6.871 -7.043 1 98.81 104 THR A O 1
ATOM 826 N N . ALA A 1 105 ? 11.133 -7.508 -8.922 1 98.81 105 ALA A N 1
ATOM 827 C CA . ALA A 1 105 ? 9.938 -8.148 -9.461 1 98.81 105 ALA A CA 1
ATOM 828 C C . ALA A 1 105 ? 10.117 -9.664 -9.555 1 98.81 105 ALA A C 1
ATOM 830 O O . ALA A 1 105 ? 11.242 -10.148 -9.68 1 98.81 105 ALA A O 1
ATOM 831 N N . VAL A 1 106 ? 9.039 -10.398 -9.375 1 98.75 106 VAL A N 1
ATOM 832 C CA . VAL A 1 106 ? 9.047 -11.828 -9.688 1 98.75 106 VAL A CA 1
ATOM 833 C C . VAL A 1 106 ? 8.594 -12.047 -11.125 1 98.75 106 VAL A C 1
ATOM 835 O O . VAL A 1 106 ? 7.414 -11.891 -11.445 1 98.75 106 VAL A O 1
ATOM 838 N N . ARG A 1 107 ? 9.477 -12.352 -11.977 1 97.5 107 ARG A N 1
ATOM 839 C CA . ARG A 1 107 ? 9.25 -12.578 -13.398 1 97.5 107 ARG A CA 1
ATOM 840 C C . ARG A 1 107 ? 9.758 -13.953 -13.828 1 97.5 107 ARG A C 1
ATOM 842 O O . ARG A 1 107 ? 10.891 -14.32 -13.523 1 97.5 107 ARG A O 1
ATOM 849 N N . GLU A 1 108 ? 8.867 -14.703 -14.508 1 95.38 108 GLU A N 1
ATOM 850 C CA . GLU A 1 108 ? 9.195 -16.047 -14.953 1 95.38 108 GLU A CA 1
ATOM 851 C C . GLU A 1 108 ? 9.664 -16.906 -13.781 1 95.38 108 GLU A C 1
ATOM 853 O O . GLU A 1 108 ? 10.656 -17.641 -13.898 1 95.38 108 GLU A O 1
ATOM 858 N N . GLY A 1 109 ? 9.086 -16.625 -12.68 1 96.25 109 GLY A N 1
ATOM 859 C CA . GLY A 1 109 ? 9.289 -17.453 -11.508 1 96.25 109 GLY A CA 1
ATOM 860 C C . GLY A 1 109 ? 10.523 -17.094 -10.711 1 96.25 109 GLY A C 1
ATOM 861 O O . GLY A 1 109 ? 10.844 -17.75 -9.719 1 96.25 109 GLY A O 1
ATOM 862 N N . ALA A 1 110 ? 11.219 -16.031 -11.164 1 98.12 110 ALA A N 1
ATOM 863 C CA . ALA A 1 110 ? 12.453 -15.641 -10.492 1 98.12 110 ALA A CA 1
ATOM 864 C C . ALA A 1 110 ? 12.453 -14.156 -10.148 1 98.12 110 ALA A C 1
ATOM 866 O O . ALA A 1 110 ? 11.805 -13.352 -10.828 1 98.12 110 ALA A O 1
ATOM 867 N N . GLU A 1 111 ? 13.188 -13.844 -9.062 1 98.44 111 GLU A N 1
ATOM 868 C CA . GLU A 1 111 ? 13.352 -12.438 -8.703 1 98.44 111 GLU A CA 1
ATOM 869 C C . GLU A 1 111 ? 14.258 -11.719 -9.703 1 98.44 111 GLU A C 1
ATOM 871 O O . GLU A 1 111 ? 15.273 -12.266 -10.141 1 98.44 111 GLU A O 1
ATOM 876 N N . GLN A 1 112 ? 13.859 -10.555 -10.078 1 98.5 112 GLN A N 1
ATOM 877 C CA . GLN A 1 112 ? 14.641 -9.695 -10.969 1 98.5 112 GLN A CA 1
ATOM 878 C C . GLN A 1 112 ? 14.633 -8.25 -10.477 1 98.5 112 GLN A C 1
ATOM 880 O O . GLN A 1 112 ? 13.57 -7.645 -10.336 1 98.5 112 GLN A O 1
ATOM 885 N N . VAL A 1 113 ? 15.805 -7.723 -10.164 1 98.38 113 VAL A N 1
ATOM 886 C CA . VAL A 1 113 ? 15.93 -6.293 -9.906 1 98.38 113 VAL A CA 1
ATOM 887 C C . VAL A 1 113 ? 15.789 -5.516 -11.219 1 98.38 113 VAL A C 1
ATOM 889 O O . VAL A 1 113 ? 16.547 -5.742 -12.156 1 98.38 113 VAL A O 1
ATOM 892 N N . PHE A 1 114 ? 14.812 -4.645 -11.297 1 98.31 114 PHE A N 1
ATOM 893 C CA . PHE A 1 114 ? 14.539 -4.039 -12.594 1 98.31 114 PHE A CA 1
ATOM 894 C C . PHE A 1 114 ? 14.742 -2.529 -12.539 1 98.31 114 PHE A C 1
ATOM 896 O O . PHE A 1 114 ? 14.633 -1.845 -13.555 1 98.31 114 PHE A O 1
ATOM 903 N N . LEU A 1 115 ? 14.93 -2.014 -11.422 1 97.69 115 LEU A N 1
ATOM 904 C CA . LEU A 1 115 ? 15.133 -0.583 -11.227 1 97.69 115 LEU A CA 1
ATOM 905 C C . LEU A 1 115 ? 16.547 -0.303 -10.703 1 97.69 115 LEU A C 1
ATOM 907 O O . LEU A 1 115 ? 16.922 -0.784 -9.633 1 97.69 115 LEU A O 1
ATOM 911 N N . ASP A 1 116 ? 17.25 0.537 -11.383 1 97.94 116 ASP A N 1
ATOM 912 C CA . ASP A 1 116 ? 18.609 0.874 -11 1 97.94 116 ASP A CA 1
ATOM 913 C C . ASP A 1 116 ? 18.641 2.031 -10.008 1 97.94 116 ASP A C 1
ATOM 915 O O . ASP A 1 116 ? 17.719 2.844 -9.969 1 97.94 116 ASP A O 1
ATOM 919 N N . PRO A 1 117 ? 19.719 2.037 -9.148 1 98.06 117 PRO A N 1
ATOM 920 C CA . PRO A 1 117 ? 19.891 3.234 -8.312 1 98.06 117 PRO A CA 1
ATOM 921 C C . PRO A 1 117 ? 19.953 4.52 -9.141 1 98.06 117 PRO A C 1
ATOM 923 O O . PRO A 1 117 ? 20.469 4.504 -10.266 1 98.06 117 PRO A O 1
ATOM 926 N N . MET A 1 118 ? 19.469 5.531 -8.508 1 96.25 118 MET A N 1
ATOM 927 C CA . MET A 1 118 ? 19.516 6.848 -9.141 1 96.25 118 MET A CA 1
ATOM 928 C C . MET A 1 118 ? 20.906 7.461 -9.039 1 96.25 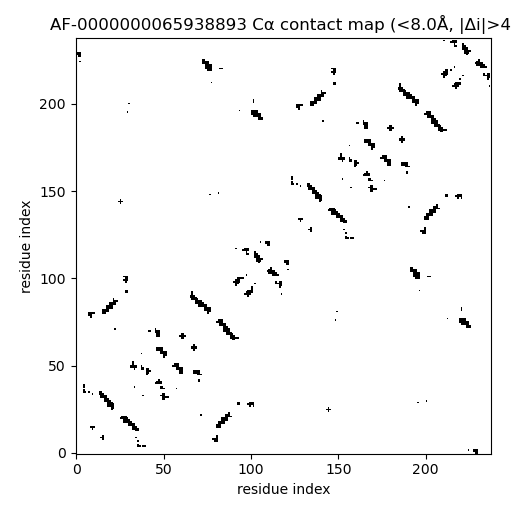118 MET A C 1
ATOM 930 O O . MET A 1 118 ? 21.609 7.238 -8.055 1 96.25 118 MET A O 1
ATOM 934 N N . GLY A 1 119 ? 21.5 8.055 -10.086 1 86.25 119 GLY A N 1
ATOM 935 C CA . GLY A 1 119 ? 22.812 8.688 -10.148 1 86.25 119 GLY A CA 1
ATOM 936 C C . GLY A 1 119 ? 22.906 9.953 -9.312 1 86.25 119 GLY A C 1
ATOM 937 O O . GLY A 1 119 ? 21.875 10.555 -8.977 1 86.25 119 GLY A O 1
ATOM 938 N N . MET B 1 1 ? 17.422 -17.984 -9.352 1 83.94 1 MET B N 1
ATOM 939 C CA . MET B 1 1 ? 16.75 -18.984 -8.531 1 83.94 1 MET B CA 1
ATOM 940 C C . MET B 1 1 ? 15.258 -18.719 -8.445 1 83.94 1 MET B C 1
ATOM 942 O O . MET B 1 1 ? 14.82 -17.578 -8.562 1 83.94 1 MET B O 1
ATOM 946 N N . ALA B 1 2 ? 14.547 -19.859 -8.289 1 94.88 2 ALA B N 1
ATOM 947 C CA . ALA B 1 2 ? 13.094 -19.75 -8.203 1 94.88 2 ALA B CA 1
ATOM 948 C C . ALA B 1 2 ? 12.68 -18.938 -6.973 1 94.88 2 ALA B C 1
ATOM 950 O O . ALA B 1 2 ? 13.273 -19.094 -5.902 1 94.88 2 ALA B O 1
ATOM 951 N N . PHE B 1 3 ? 11.828 -18.109 -7.203 1 98.31 3 PHE B N 1
ATOM 952 C CA . PHE B 1 3 ? 11.312 -17.344 -6.074 1 98.31 3 PHE B CA 1
ATOM 953 C C . PHE B 1 3 ? 10.633 -18.25 -5.066 1 98.31 3 PHE B C 1
ATOM 955 O O . PHE B 1 3 ? 9.805 -19.094 -5.438 1 98.31 3 PHE B O 1
ATOM 962 N N . ASP B 1 4 ? 10.969 -18.062 -3.814 1 98.38 4 ASP B N 1
ATOM 963 C CA . ASP B 1 4 ? 10.406 -18.828 -2.705 1 98.38 4 ASP B CA 1
ATOM 964 C C . ASP B 1 4 ? 9.625 -17.922 -1.757 1 98.38 4 ASP B C 1
ATOM 966 O O . ASP B 1 4 ? 10.211 -17.156 -0.996 1 98.38 4 ASP B O 1
ATOM 970 N N . PRO B 1 5 ? 8.336 -18.141 -1.72 1 98.69 5 PRO B N 1
ATOM 971 C CA . PRO B 1 5 ? 7.527 -17.297 -0.833 1 98.69 5 PRO B CA 1
ATOM 972 C C . PRO B 1 5 ? 7.996 -17.359 0.62 1 98.69 5 PRO B C 1
ATOM 974 O O . PRO B 1 5 ? 7.848 -16.391 1.359 1 98.69 5 PRO B O 1
ATOM 977 N N . ALA B 1 6 ? 8.562 -18.375 1.021 1 98.44 6 ALA B N 1
ATOM 978 C CA . ALA B 1 6 ? 9 -18.531 2.404 1 98.44 6 ALA B CA 1
ATOM 979 C C . ALA B 1 6 ? 10.172 -17.609 2.721 1 98.44 6 ALA B C 1
ATOM 981 O O . ALA B 1 6 ? 10.516 -17.406 3.889 1 98.44 6 ALA B O 1
ATOM 982 N N . SER B 1 7 ? 10.828 -17.047 1.707 1 98.56 7 SER B N 1
ATOM 983 C CA . SER B 1 7 ? 12.008 -16.203 1.893 1 98.56 7 SER B CA 1
ATOM 984 C C . SER B 1 7 ? 11.609 -14.789 2.297 1 98.56 7 SER B C 1
ATOM 986 O O . SER B 1 7 ? 12.469 -13.984 2.66 1 98.56 7 SER B O 1
ATOM 988 N N . LEU B 1 8 ? 10.336 -14.477 2.236 1 98.81 8 LEU B N 1
ATOM 989 C CA . LEU B 1 8 ? 9.852 -13.164 2.631 1 98.81 8 LEU B CA 1
ATOM 990 C C . LEU B 1 8 ? 9.922 -12.984 4.145 1 98.81 8 LEU B C 1
ATOM 992 O O . LEU B 1 8 ? 10.086 -13.961 4.879 1 98.81 8 LEU B O 1
ATOM 996 N N . THR B 1 9 ? 9.914 -11.734 4.562 1 98.75 9 THR B N 1
ATOM 997 C CA . THR B 1 9 ? 9.867 -11.406 5.984 1 98.75 9 THR B CA 1
ATOM 998 C C . THR B 1 9 ? 8.43 -11.234 6.449 1 98.75 9 THR B C 1
ATOM 1000 O O . THR B 1 9 ? 7.738 -10.305 6.027 1 98.75 9 THR B O 1
ATOM 1003 N N . TYR B 1 10 ? 7.98 -12.148 7.309 1 98.69 10 TYR B N 1
ATOM 1004 C CA . TYR B 1 10 ? 6.617 -12.133 7.828 1 98.69 10 TYR B CA 1
ATOM 1005 C C . TYR B 1 10 ? 6.578 -11.57 9.242 1 98.69 10 TYR B C 1
ATOM 1007 O O . TYR B 1 10 ? 7.578 -11.609 9.961 1 98.69 10 TYR B O 1
ATOM 1015 N N . ASP B 1 11 ? 5.461 -11.023 9.555 1 97.25 11 ASP B N 1
ATOM 1016 C CA . ASP B 1 11 ? 5.332 -10.555 10.93 1 97.25 11 ASP B CA 1
ATOM 1017 C C . ASP B 1 11 ? 5.09 -11.727 11.883 1 97.25 11 ASP B C 1
ATOM 1019 O O . ASP B 1 11 ? 5.211 -12.891 11.492 1 97.25 11 ASP B O 1
ATOM 1023 N N . ALA B 1 12 ? 4.836 -11.398 13.148 1 95.69 12 ALA B N 1
ATOM 1024 C CA . ALA B 1 12 ? 4.738 -12.414 14.195 1 95.69 12 ALA B CA 1
ATOM 1025 C C . ALA B 1 12 ? 3.562 -13.352 13.938 1 95.69 12 ALA B C 1
ATOM 1027 O O . ALA B 1 12 ? 3.51 -14.461 14.477 1 95.69 12 ALA B O 1
ATOM 1028 N N . ARG B 1 13 ? 2.588 -12.945 13.094 1 97.06 13 ARG B N 1
ATOM 1029 C CA . ARG B 1 13 ? 1.419 -13.766 12.781 1 97.06 13 ARG B CA 1
ATOM 1030 C C . ARG B 1 13 ? 1.627 -14.547 11.492 1 97.06 13 ARG B C 1
ATOM 1032 O O . ARG B 1 13 ? 0.699 -15.188 10.992 1 97.06 13 ARG B O 1
ATOM 1039 N N . GLY B 1 14 ? 2.799 -14.383 10.891 1 98.38 14 GLY B N 1
ATOM 1040 C CA . GLY B 1 14 ? 3.082 -15.062 9.633 1 98.38 14 GLY B CA 1
ATOM 1041 C C . GLY B 1 14 ? 2.486 -14.359 8.43 1 98.38 14 GLY B C 1
ATOM 1042 O O . GLY B 1 14 ? 2.178 -15 7.422 1 98.38 14 GLY B O 1
ATOM 1043 N N . LEU B 1 15 ? 2.309 -13.062 8.555 1 98.81 15 LEU B N 1
ATOM 1044 C CA . LEU B 1 15 ? 1.617 -12.352 7.488 1 98.81 15 LEU B CA 1
ATOM 1045 C C . LEU B 1 15 ? 2.504 -11.258 6.902 1 98.81 15 LEU B C 1
ATOM 1047 O O . LEU B 1 15 ? 3.404 -10.75 7.578 1 98.81 15 LEU B O 1
ATOM 1051 N N . VAL B 1 16 ? 2.273 -10.914 5.695 1 98.88 16 VAL B N 1
ATOM 1052 C CA . VAL B 1 16 ? 2.928 -9.82 4.984 1 98.88 16 VAL B CA 1
ATOM 1053 C C . VAL B 1 16 ? 1.878 -8.945 4.312 1 98.88 16 VAL B C 1
ATOM 1055 O O . VAL B 1 16 ? 0.896 -9.445 3.762 1 98.88 16 VAL B O 1
ATOM 1058 N N . PRO B 1 17 ? 1.98 -7.605 4.453 1 98.94 17 PRO B N 1
ATOM 1059 C CA . PRO B 1 17 ? 1.038 -6.758 3.721 1 98.94 17 PRO B CA 1
ATOM 1060 C C . PRO B 1 17 ? 1.244 -6.812 2.209 1 98.94 17 PRO B C 1
ATOM 1062 O O . PRO B 1 17 ? 2.381 -6.906 1.74 1 98.94 17 PRO B O 1
ATOM 1065 N N . ALA B 1 18 ? 0.187 -6.789 1.475 1 99 18 ALA B N 1
ATOM 1066 C CA . ALA B 1 18 ? 0.178 -6.785 0.014 1 99 18 ALA B CA 1
ATOM 1067 C C . ALA B 1 18 ? -0.689 -5.652 -0.527 1 99 18 ALA B C 1
ATOM 1069 O O . ALA B 1 18 ? -1.884 -5.578 -0.229 1 99 18 ALA B O 1
ATOM 1070 N N . ILE B 1 19 ? -0.074 -4.781 -1.26 1 99 19 ILE B N 1
ATOM 1071 C CA . ILE B 1 19 ? -0.743 -3.641 -1.873 1 99 19 ILE B CA 1
ATOM 1072 C C . ILE B 1 19 ? -1.208 -4.008 -3.279 1 99 19 ILE B C 1
ATOM 1074 O O . ILE B 1 19 ? -0.405 -4.426 -4.117 1 99 19 ILE B O 1
ATOM 1078 N N . ALA B 1 20 ? -2.471 -3.898 -3.531 1 99 20 ALA B N 1
ATOM 1079 C CA . ALA B 1 20 ? -3.002 -4.121 -4.875 1 99 20 ALA B CA 1
ATOM 1080 C C . ALA B 1 20 ? -3.107 -2.811 -5.648 1 99 20 ALA B C 1
ATOM 1082 O O . ALA B 1 20 ? -3.812 -1.89 -5.227 1 99 20 ALA B O 1
ATOM 1083 N N . GLN B 1 21 ? -2.463 -2.73 -6.707 1 98.94 21 GLN B N 1
ATOM 1084 C CA . GLN B 1 21 ? -2.453 -1.568 -7.59 1 98.94 21 GLN B CA 1
ATOM 1085 C C . GLN B 1 21 ? -2.893 -1.944 -9 1 98.94 21 GLN B C 1
ATOM 1087 O O . GLN B 1 21 ? -2.447 -2.957 -9.547 1 98.94 21 GLN B O 1
ATOM 1092 N N . ASP B 1 22 ? -3.734 -1.107 -9.57 1 98.94 22 ASP B N 1
ATOM 1093 C CA . ASP B 1 22 ? -4.121 -1.331 -10.961 1 98.94 22 ASP B CA 1
ATOM 1094 C C . ASP B 1 22 ? -2.926 -1.167 -11.891 1 98.94 22 ASP B C 1
ATOM 1096 O O . ASP B 1 22 ? -2.293 -0.109 -11.922 1 98.94 22 ASP B O 1
ATOM 1100 N N . HIS B 1 23 ? -2.699 -2.184 -12.688 1 98.69 23 HIS B N 1
ATOM 1101 C CA . HIS B 1 23 ? -1.479 -2.197 -13.484 1 98.69 23 HIS B CA 1
ATOM 1102 C C . HIS B 1 23 ? -1.537 -1.154 -14.594 1 98.69 23 HIS B C 1
ATOM 1104 O O . HIS B 1 23 ? -0.501 -0.647 -15.031 1 98.69 23 HIS B O 1
ATOM 1110 N N . ALA B 1 24 ? -2.668 -0.799 -15.062 1 98.12 24 ALA B N 1
ATOM 1111 C CA . ALA B 1 24 ? -2.811 0.081 -16.219 1 98.12 24 ALA B CA 1
ATOM 1112 C C . ALA B 1 24 ? -2.891 1.543 -15.789 1 98.12 24 ALA B C 1
ATOM 1114 O O . ALA B 1 24 ? -2.277 2.414 -16.406 1 98.12 24 ALA B O 1
ATOM 1115 N N . THR B 1 25 ? -3.594 1.847 -14.703 1 97.94 25 THR B N 1
ATOM 1116 C CA . THR B 1 25 ? -3.867 3.232 -14.336 1 97.94 25 THR B CA 1
ATOM 1117 C C . THR B 1 25 ? -2.908 3.703 -13.25 1 97.94 25 THR B C 1
ATOM 1119 O O . THR B 1 25 ? -2.732 4.906 -13.047 1 97.94 25 THR B O 1
ATOM 1122 N N . GLY B 1 26 ? -2.369 2.762 -12.445 1 98.62 26 GLY B N 1
ATOM 1123 C CA . GLY B 1 26 ? -1.507 3.102 -11.328 1 98.62 26 GLY B CA 1
ATOM 1124 C C . GLY B 1 26 ? -2.271 3.373 -10.047 1 98.62 26 GLY B C 1
ATOM 1125 O O . GLY B 1 26 ? -1.675 3.693 -9.016 1 98.62 26 GLY B O 1
ATOM 1126 N N . GLU B 1 27 ? -3.58 3.258 -10.086 1 98.62 27 GLU B N 1
ATOM 1127 C CA . GLU B 1 27 ? -4.379 3.502 -8.891 1 98.62 27 GLU B CA 1
ATOM 1128 C C . GLU B 1 27 ? -4.16 2.412 -7.848 1 98.62 27 GLU B C 1
ATOM 1130 O O . GLU B 1 27 ? -4.152 1.224 -8.18 1 98.62 27 GLU B O 1
ATOM 1135 N N . VAL B 1 28 ? -3.902 2.816 -6.602 1 98.94 28 VAL B N 1
ATOM 1136 C CA . VAL B 1 28 ? -3.902 1.853 -5.504 1 98.94 28 VAL B CA 1
ATOM 1137 C C . VAL B 1 28 ? -5.34 1.509 -5.117 1 98.94 28 VAL B C 1
ATOM 1139 O O . VAL B 1 28 ? -6.137 2.398 -4.82 1 98.94 28 VAL B O 1
ATOM 1142 N N . LEU B 1 29 ? -5.652 0.217 -5.051 1 98.94 29 LEU B N 1
ATOM 1143 C CA . LEU B 1 29 ? -7.043 -0.2 -4.895 1 98.94 29 LEU B CA 1
ATOM 1144 C C . LEU B 1 29 ? -7.316 -0.66 -3.467 1 98.94 29 LEU B C 1
ATOM 1146 O O . LEU B 1 29 ? -8.383 -0.39 -2.916 1 98.94 29 LEU B O 1
ATOM 1150 N N . MET B 1 30 ? -6.414 -1.397 -2.842 1 98.88 30 MET B N 1
ATOM 1151 C CA . MET B 1 30 ? -6.586 -1.92 -1.489 1 98.88 30 MET B CA 1
ATOM 1152 C C . MET B 1 30 ? -5.27 -2.469 -0.948 1 98.88 30 MET B C 1
ATOM 1154 O O . MET B 1 30 ? -4.293 -2.59 -1.688 1 98.88 30 MET B O 1
ATOM 1158 N N . MET B 1 31 ? -5.219 -2.625 0.293 1 98.94 31 MET B N 1
ATOM 1159 C CA . MET B 1 31 ? -4.18 -3.41 0.953 1 98.94 31 MET B CA 1
ATOM 1160 C C . MET B 1 31 ? -4.793 -4.52 1.8 1 98.94 31 MET B C 1
ATOM 1162 O O . MET B 1 31 ? -5.785 -4.305 2.492 1 98.94 31 MET B O 1
ATOM 1166 N N . ALA B 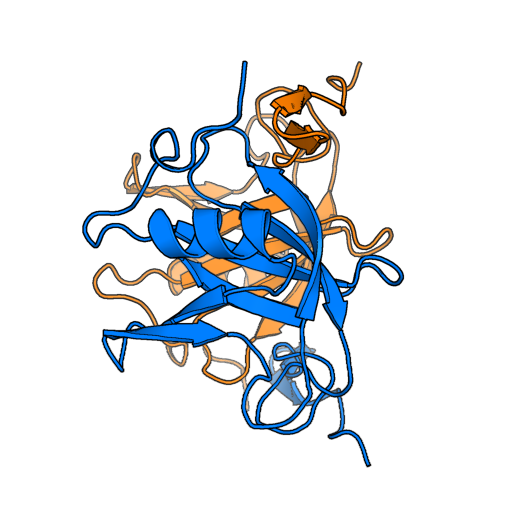1 32 ? -4.246 -5.668 1.701 1 98.75 32 ALA B N 1
ATOM 1167 C CA . ALA B 1 32 ? -4.641 -6.816 2.518 1 98.75 32 ALA B CA 1
ATOM 1168 C C . ALA B 1 32 ? -3.43 -7.664 2.895 1 98.75 32 ALA B C 1
ATOM 1170 O O . ALA B 1 32 ? -2.287 -7.211 2.783 1 98.75 32 ALA B O 1
ATOM 1171 N N . TRP B 1 33 ? -3.705 -8.828 3.477 1 98.81 33 TRP B N 1
ATOM 1172 C CA . TRP B 1 33 ? -2.637 -9.617 4.078 1 98.81 33 TRP B CA 1
ATOM 1173 C C . TRP B 1 33 ? -2.5 -10.969 3.381 1 98.81 33 TRP B C 1
ATOM 1175 O O . TRP B 1 33 ? -3.492 -11.539 2.924 1 98.81 33 TRP B O 1
ATOM 1185 N N . MET B 1 34 ? -1.299 -11.391 3.342 1 98.94 34 MET B N 1
ATOM 1186 C CA . MET B 1 34 ? -1.011 -12.711 2.797 1 98.94 34 MET B CA 1
ATOM 1187 C C . MET B 1 34 ? -0.089 -13.5 3.727 1 98.94 34 MET B C 1
ATOM 1189 O O . MET B 1 34 ? 0.724 -12.906 4.441 1 98.94 34 MET B O 1
ATOM 1193 N N . ASN B 1 35 ? -0.231 -14.789 3.799 1 98.81 35 ASN B N 1
ATOM 1194 C CA . ASN B 1 35 ? 0.823 -15.672 4.285 1 98.81 35 ASN B CA 1
ATOM 1195 C C . ASN B 1 35 ? 1.557 -16.359 3.135 1 98.81 35 ASN B C 1
ATOM 1197 O O . ASN B 1 35 ? 1.257 -16.109 1.966 1 98.81 35 ASN B O 1
ATOM 1201 N N . ALA B 1 36 ? 2.52 -17.156 3.48 1 98.88 36 ALA B N 1
ATOM 1202 C CA . ALA B 1 36 ? 3.367 -17.766 2.455 1 98.88 36 ALA B CA 1
ATOM 1203 C C . ALA B 1 36 ? 2.535 -18.578 1.462 1 98.88 36 ALA B C 1
ATOM 1205 O O . ALA B 1 36 ? 2.783 -18.531 0.255 1 98.88 36 ALA B O 1
ATOM 1206 N N . GLU B 1 37 ? 1.614 -19.266 1.952 1 98.81 37 GLU B N 1
ATOM 1207 C CA . GLU B 1 37 ? 0.782 -20.094 1.085 1 98.81 37 GLU B CA 1
ATOM 1208 C C . GLU B 1 37 ? -0.086 -19.234 0.169 1 98.81 37 GLU B C 1
ATOM 1210 O O . GLU B 1 37 ? -0.293 -19.578 -0.997 1 98.81 37 GLU B O 1
ATOM 1215 N N . ALA B 1 38 ? -0.665 -18.141 0.679 1 98.94 38 ALA B N 1
ATOM 1216 C CA . ALA B 1 38 ? -1.442 -17.219 -0.154 1 98.94 38 ALA B CA 1
ATOM 1217 C C . ALA B 1 38 ? -0.6 -16.672 -1.302 1 98.94 38 ALA B C 1
ATOM 1219 O O . ALA B 1 38 ? -1.076 -16.578 -2.434 1 98.94 38 ALA B O 1
ATOM 1220 N N . VAL B 1 39 ? 0.644 -16.344 -1.017 1 98.94 39 VAL B N 1
ATOM 1221 C CA . VAL B 1 39 ? 1.554 -15.859 -2.051 1 98.94 39 VAL B CA 1
ATOM 1222 C C . VAL B 1 39 ? 1.768 -16.953 -3.098 1 98.94 39 VAL B C 1
ATOM 1224 O O . VAL B 1 39 ? 1.661 -16.703 -4.301 1 98.94 39 VAL B O 1
ATOM 1227 N N . ALA B 1 40 ? 2.021 -18.141 -2.604 1 98.75 40 ALA B N 1
ATOM 1228 C CA . ALA B 1 40 ? 2.264 -19.266 -3.504 1 98.75 40 ALA B CA 1
ATOM 1229 C C . ALA B 1 40 ? 1.057 -19.516 -4.402 1 98.75 40 ALA B C 1
ATOM 1231 O O . ALA B 1 40 ? 1.202 -19.688 -5.613 1 98.75 40 ALA B O 1
ATOM 1232 N N . ARG B 1 41 ? -0.116 -19.547 -3.852 1 98.69 41 ARG B N 1
ATOM 1233 C CA . ARG B 1 41 ? -1.341 -19.766 -4.609 1 98.69 41 ARG B CA 1
ATOM 1234 C C . ARG B 1 41 ? -1.542 -18.688 -5.664 1 98.69 41 ARG B C 1
ATOM 1236 O O . ARG B 1 41 ? -1.938 -18.969 -6.793 1 98.69 41 ARG B O 1
ATOM 1243 N N . THR B 1 42 ? -1.343 -17.438 -5.266 1 98.88 42 THR B N 1
ATOM 1244 C CA . THR B 1 42 ? -1.476 -16.328 -6.195 1 98.88 42 THR B CA 1
ATOM 1245 C C . THR B 1 42 ? -0.544 -16.5 -7.391 1 98.88 42 THR B C 1
ATOM 1247 O O . THR B 1 42 ? -0.957 -16.312 -8.539 1 98.88 42 THR B O 1
ATOM 1250 N N . LEU B 1 43 ? 0.69 -16.891 -7.109 1 98.69 43 LEU B N 1
ATOM 1251 C CA . LEU B 1 43 ? 1.673 -17.062 -8.172 1 98.69 43 LEU B CA 1
ATOM 1252 C C . LEU B 1 43 ? 1.311 -18.234 -9.062 1 98.69 43 LEU B C 1
ATOM 1254 O O . LEU B 1 43 ? 1.523 -18.203 -10.281 1 98.69 43 LEU B O 1
ATOM 1258 N N . GLU B 1 44 ? 0.795 -19.234 -8.508 1 98 44 GLU B N 1
ATOM 1259 C CA . GLU B 1 44 ? 0.458 -20.453 -9.234 1 98 44 GLU B CA 1
ATOM 1260 C C . GLU B 1 44 ? -0.753 -20.234 -10.141 1 98 44 GLU B C 1
ATOM 1262 O O . GLU B 1 44 ? -0.753 -20.656 -11.297 1 98 44 GLU B O 1
ATOM 1267 N N . THR B 1 45 ? -1.75 -19.516 -9.656 1 98.19 45 THR B N 1
ATOM 1268 C CA . THR B 1 45 ? -3.039 -19.484 -10.336 1 98.19 45 THR B CA 1
ATOM 1269 C C . THR B 1 45 ? -3.209 -18.203 -11.133 1 98.19 45 THR B C 1
ATOM 1271 O O . THR B 1 45 ? -4.039 -18.125 -12.039 1 98.19 45 THR B O 1
ATOM 1274 N N . GLY B 1 46 ? -2.5 -17.172 -10.672 1 98.38 46 GLY B N 1
ATOM 1275 C CA . GLY B 1 46 ? -2.697 -15.852 -11.25 1 98.38 46 GLY B CA 1
ATOM 1276 C C . GLY B 1 46 ? -3.881 -15.117 -10.648 1 98.38 46 GLY B C 1
ATOM 1277 O O . GLY B 1 46 ? -4.121 -13.953 -10.977 1 98.38 46 GLY B O 1
ATOM 1278 N N . ARG B 1 47 ? -4.672 -15.82 -9.852 1 98.56 47 ARG B N 1
ATOM 1279 C CA . ARG B 1 47 ? -5.766 -15.195 -9.117 1 98.56 47 ARG B CA 1
ATOM 1280 C C . ARG B 1 47 ? -5.305 -14.75 -7.727 1 98.56 47 ARG B C 1
ATOM 1282 O O . ARG B 1 47 ? -4.82 -15.57 -6.941 1 98.56 47 ARG B O 1
ATOM 1289 N N . VAL B 1 48 ? -5.477 -13.508 -7.453 1 98.94 48 VAL B N 1
ATOM 1290 C CA . VAL B 1 48 ? -4.906 -12.992 -6.215 1 98.94 48 VAL B CA 1
ATOM 1291 C C . VAL B 1 48 ? -5.656 -13.57 -5.016 1 98.94 48 VAL B C 1
ATOM 1293 O O . VAL B 1 48 ? -6.887 -13.508 -4.957 1 98.94 48 VAL B O 1
ATOM 1296 N N . THR B 1 49 ? -4.941 -14.156 -4.105 1 98.88 49 THR B N 1
ATOM 1297 C CA . THR B 1 49 ? -5.441 -14.773 -2.885 1 98.88 49 THR B CA 1
ATOM 1298 C C . THR B 1 49 ? -4.879 -14.07 -1.653 1 98.88 49 THR B C 1
ATOM 1300 O O . THR B 1 49 ? -3.668 -13.867 -1.544 1 98.88 49 THR B O 1
ATOM 1303 N N . TYR B 1 50 ? -5.734 -13.703 -0.793 1 98.88 50 TYR B N 1
ATOM 1304 C CA . TYR B 1 50 ? -5.34 -13.086 0.469 1 98.88 50 TYR B CA 1
ATOM 1305 C C . TYR B 1 50 ? -5.625 -14.016 1.641 1 98.88 50 TYR B C 1
ATOM 1307 O O . TYR B 1 50 ? -6.227 -15.078 1.465 1 98.88 50 TYR B O 1
ATOM 1315 N N . TRP B 1 51 ? -5.082 -13.68 2.785 1 98.69 51 TRP B N 1
ATOM 1316 C CA . TRP B 1 51 ? -5.43 -14.312 4.055 1 98.69 51 TRP B CA 1
ATOM 1317 C C . TRP B 1 51 ? -6.336 -13.406 4.883 1 98.69 51 TRP B C 1
ATOM 1319 O O . TRP B 1 51 ? -5.965 -12.273 5.203 1 98.69 51 TRP B O 1
ATOM 1329 N N . SER B 1 52 ? -7.551 -13.867 5.098 1 96.75 52 SER B N 1
ATOM 1330 C CA . SER B 1 52 ? -8.453 -13.141 5.988 1 96.75 52 SER B CA 1
ATOM 1331 C C . SER B 1 52 ? -8.078 -13.352 7.449 1 96.75 52 SER B C 1
ATOM 1333 O O . SER B 1 52 ? -8.188 -14.469 7.969 1 96.75 52 SER B O 1
ATOM 1335 N N . ARG B 1 53 ? -7.676 -12.359 8.016 1 94.75 53 ARG B N 1
ATOM 1336 C CA . ARG B 1 53 ? -7.258 -12.445 9.406 1 94.75 53 ARG B CA 1
ATOM 1337 C C . ARG B 1 53 ? -8.445 -12.758 10.312 1 94.75 53 ARG B C 1
ATOM 1339 O O . ARG B 1 53 ? -8.312 -13.539 11.266 1 94.75 53 ARG B O 1
ATOM 1346 N N . SER B 1 54 ? -9.633 -12.125 10.07 1 92.25 54 SER B N 1
ATOM 1347 C CA . SER B 1 54 ? -10.828 -12.328 10.883 1 92.25 54 SER B CA 1
ATOM 1348 C C . SER B 1 54 ? -11.391 -13.734 10.695 1 92.25 54 SER B C 1
ATOM 1350 O O . SER B 1 54 ? -11.773 -14.391 11.664 1 92.25 54 SER B O 1
ATOM 1352 N N . ARG B 1 55 ? -11.344 -14.281 9.492 1 94.69 55 ARG B N 1
ATOM 1353 C CA . ARG B 1 55 ? -11.938 -15.57 9.18 1 94.69 55 ARG B CA 1
ATOM 1354 C C . ARG B 1 55 ? -10.891 -16.688 9.258 1 94.69 55 ARG B C 1
ATOM 1356 O O . ARG B 1 55 ? -11.242 -17.875 9.234 1 94.69 55 ARG B O 1
ATOM 1363 N N . GLN B 1 56 ? -9.695 -16.234 9.352 1 95.94 56 GLN B N 1
ATOM 1364 C CA . GLN B 1 56 ? -8.594 -17.188 9.391 1 95.94 56 GLN B CA 1
ATOM 1365 C C . GLN B 1 56 ? -8.68 -18.188 8.234 1 95.94 56 GLN B C 1
ATOM 1367 O O . GLN B 1 56 ? -8.625 -19.406 8.445 1 95.94 56 GLN B O 1
ATOM 1372 N N . SER B 1 57 ? -8.844 -17.625 7.102 1 97.81 57 SER B N 1
ATOM 1373 C CA . SER B 1 57 ? -8.992 -18.438 5.91 1 97.81 57 SER B CA 1
ATOM 1374 C C . SER B 1 57 ? -8.492 -17.719 4.664 1 97.81 57 SER B C 1
ATOM 1376 O O . SER B 1 57 ? -8.352 -16.5 4.672 1 97.81 57 SER B O 1
ATOM 1378 N N . PHE B 1 58 ? -8.219 -18.547 3.686 1 98 58 PHE B N 1
ATOM 1379 C CA . PHE B 1 58 ? -7.855 -18 2.385 1 98 58 PHE B CA 1
ATOM 1380 C C . PHE B 1 58 ? -9.047 -17.297 1.743 1 98 58 PHE B C 1
ATOM 1382 O O . PHE B 1 58 ? -10.18 -17.75 1.863 1 98 58 PHE B O 1
ATOM 1389 N N . TRP B 1 59 ? -8.758 -16.266 1.113 1 97.62 59 TRP B N 1
ATOM 1390 C CA . TRP B 1 59 ? -9.734 -15.438 0.416 1 97.62 59 TRP B CA 1
ATOM 1391 C C . TRP B 1 59 ? -9.258 -15.086 -0.988 1 97.62 59 TRP B C 1
ATOM 1393 O O . TRP B 1 59 ? -8.406 -14.211 -1.159 1 97.62 59 TRP B O 1
ATOM 1403 N N . VAL B 1 60 ? -9.789 -15.797 -1.95 1 97.81 60 VAL B N 1
ATOM 1404 C CA . VAL B 1 60 ? -9.555 -15.414 -3.338 1 97.81 60 VAL B CA 1
ATOM 1405 C C . VAL B 1 60 ? -10.438 -14.219 -3.693 1 97.81 60 VAL B C 1
ATOM 1407 O O . VAL B 1 60 ? -11.664 -14.336 -3.73 1 97.81 60 VAL B O 1
ATOM 1410 N N . LYS B 1 61 ? -9.828 -13.102 -3.926 1 97.81 61 LYS B N 1
ATOM 1411 C CA . LYS B 1 61 ? -10.586 -11.875 -4.156 1 97.81 61 LYS B CA 1
ATOM 1412 C C . LYS B 1 61 ? -11.57 -12.047 -5.312 1 97.81 61 LYS B C 1
ATOM 1414 O O . LYS B 1 61 ? -11.164 -12.398 -6.426 1 97.81 61 LYS B O 1
ATOM 1419 N N . GLY B 1 62 ? -12.836 -11.758 -5.027 1 96.62 62 GLY B N 1
ATOM 1420 C CA . GLY B 1 62 ? -13.875 -11.734 -6.047 1 96.62 62 GLY B CA 1
ATOM 1421 C C . GLY B 1 62 ? -14.383 -13.117 -6.41 1 96.62 62 GLY B C 1
ATOM 1422 O O . GLY B 1 62 ? -15.141 -13.273 -7.371 1 96.62 62 GLY B O 1
ATOM 1423 N N . GLU B 1 63 ? -13.969 -14.133 -5.641 1 93.62 63 GLU B N 1
ATOM 1424 C CA . GLU B 1 63 ? -14.406 -15.492 -5.949 1 93.62 63 GLU B CA 1
ATOM 1425 C C . GLU B 1 63 ? -15.922 -15.602 -5.918 1 93.62 63 GLU B C 1
ATOM 1427 O O . GLU B 1 63 ? -16.516 -16.281 -6.758 1 93.62 63 GLU B O 1
ATOM 1432 N N . THR B 1 64 ? -16.5 -14.984 -5 1 93.12 64 THR B N 1
ATOM 1433 C CA . THR B 1 64 ? -17.953 -15.031 -4.844 1 93.12 64 THR B CA 1
ATOM 1434 C C . THR B 1 64 ? -18.625 -13.938 -5.664 1 93.12 64 THR B C 1
ATOM 1436 O O . THR B 1 64 ? -19.594 -14.188 -6.383 1 93.12 64 THR B O 1
ATOM 1439 N N . SER B 1 65 ? -18.172 -12.797 -5.637 1 94.38 65 SER B N 1
ATOM 1440 C CA . SER B 1 65 ? -18.797 -11.617 -6.23 1 94.38 65 SER B CA 1
ATOM 1441 C C . SER B 1 65 ? -18.5 -11.531 -7.727 1 94.38 65 SER B C 1
ATOM 1443 O O . SER B 1 65 ? -19.172 -10.781 -8.445 1 94.38 65 SER B O 1
ATOM 1445 N N . GLY B 1 66 ? -17.469 -12.273 -8.25 1 97.06 66 GLY B N 1
ATOM 1446 C CA . GLY B 1 66 ? -17.031 -12.125 -9.625 1 97.06 66 GLY B CA 1
ATOM 1447 C C . GLY B 1 66 ? -16.062 -10.977 -9.828 1 97.06 66 GLY B C 1
ATOM 1448 O O . GLY B 1 66 ? -15.531 -10.797 -10.922 1 97.06 66 GLY B O 1
ATOM 1449 N N . HIS B 1 67 ? -15.836 -10.086 -8.859 1 97.94 67 HIS B N 1
ATOM 1450 C CA . HIS B 1 67 ? -14.922 -8.953 -8.969 1 97.94 67 HIS B CA 1
ATOM 1451 C C . HIS B 1 67 ? -13.484 -9.383 -8.719 1 97.94 67 HIS B C 1
ATOM 1453 O O . HIS B 1 67 ? -12.844 -8.914 -7.773 1 97.94 67 HIS B O 1
ATOM 1459 N N . ILE B 1 68 ? -12.938 -10.141 -9.547 1 98.38 68 ILE B N 1
ATOM 1460 C CA . ILE B 1 68 ? -11.68 -10.852 -9.344 1 98.38 68 ILE B CA 1
ATOM 1461 C C . ILE B 1 68 ? -10.508 -9.914 -9.617 1 98.38 68 ILE B C 1
ATOM 1463 O O . ILE B 1 68 ? -10.656 -8.898 -10.305 1 98.38 68 ILE B O 1
ATOM 1467 N N . GLN B 1 69 ? -9.414 -10.289 -9.023 1 98.88 69 GLN B N 1
ATOM 1468 C CA . GLN B 1 69 ? -8.117 -9.688 -9.312 1 98.88 69 GLN B CA 1
ATOM 1469 C C . GLN B 1 69 ? -7.188 -10.68 -10 1 98.88 69 GLN B C 1
ATOM 1471 O O . GLN B 1 69 ? -6.922 -11.758 -9.477 1 98.88 69 GLN B O 1
ATOM 1476 N N . ARG B 1 70 ? -6.723 -10.281 -11.125 1 98.88 70 ARG B N 1
ATOM 1477 C CA . ARG B 1 70 ? -5.738 -11.094 -11.836 1 98.88 70 ARG B CA 1
ATOM 1478 C C . ARG B 1 70 ? -4.34 -10.492 -11.695 1 98.88 70 ARG B C 1
ATOM 1480 O O . ARG B 1 70 ? -4.133 -9.312 -11.977 1 98.88 70 ARG B O 1
ATOM 1487 N N . LEU B 1 71 ? -3.42 -11.312 -11.336 1 98.94 71 LEU B N 1
ATOM 1488 C CA . LEU B 1 71 ? -2.055 -10.844 -11.125 1 98.94 71 LEU B CA 1
ATOM 1489 C C . LEU B 1 71 ? -1.348 -10.609 -12.461 1 98.94 71 LEU B C 1
ATOM 1491 O O . LEU B 1 71 ? -1.355 -11.484 -13.328 1 98.94 71 LEU B O 1
ATOM 1495 N N . VAL B 1 72 ? -0.811 -9.438 -12.602 1 98.94 72 VAL B N 1
ATOM 1496 C CA . VAL B 1 72 ? 0.031 -9.125 -13.75 1 98.94 72 VAL B CA 1
ATOM 1497 C C . VAL B 1 72 ? 1.503 -9.242 -13.359 1 98.94 72 VAL B C 1
ATOM 1499 O O . VAL B 1 72 ? 2.307 -9.812 -14.094 1 98.94 72 VAL B O 1
ATOM 1502 N N . GLU B 1 73 ? 1.862 -8.742 -12.156 1 98.88 73 GLU B N 1
ATOM 1503 C CA . GLU B 1 73 ? 3.236 -8.797 -11.664 1 98.88 73 GLU B CA 1
ATOM 1504 C C . GLU B 1 73 ? 3.283 -8.672 -10.141 1 98.88 73 GLU B C 1
ATOM 1506 O O . GLU B 1 73 ? 2.529 -7.891 -9.555 1 98.88 73 GLU B O 1
ATOM 1511 N N . LEU B 1 74 ? 4.102 -9.43 -9.523 1 98.94 74 LEU B N 1
ATOM 1512 C CA . LEU B 1 74 ? 4.402 -9.336 -8.102 1 98.94 74 LEU B CA 1
ATOM 1513 C C . LEU B 1 74 ? 5.742 -8.641 -7.879 1 98.94 74 LEU B C 1
ATOM 1515 O O . LEU B 1 74 ? 6.742 -8.984 -8.516 1 98.94 74 LEU B O 1
ATOM 1519 N N . ARG B 1 75 ? 5.801 -7.613 -6.996 1 98.94 75 ARG B N 1
ATOM 1520 C CA . ARG B 1 75 ? 7.043 -6.953 -6.609 1 98.94 75 ARG B CA 1
ATOM 1521 C C . ARG B 1 75 ? 7.266 -7.055 -5.102 1 98.94 75 ARG B C 1
ATOM 1523 O O . ARG B 1 75 ? 6.309 -7.137 -4.332 1 98.94 75 ARG B O 1
ATOM 1530 N N . ILE B 1 76 ? 8.516 -7.031 -4.766 1 98.88 76 ILE B N 1
ATOM 1531 C CA . ILE B 1 76 ? 8.961 -7.188 -3.387 1 98.88 76 ILE B CA 1
ATOM 1532 C C . ILE B 1 76 ? 9.773 -5.965 -2.965 1 98.88 76 ILE B C 1
ATOM 1534 O O . ILE B 1 76 ? 10.625 -5.488 -3.719 1 98.88 76 ILE B O 1
ATOM 1538 N N . ASP B 1 77 ? 9.5 -5.457 -1.758 1 98.81 77 ASP B N 1
ATOM 1539 C CA . ASP B 1 77 ? 10.219 -4.25 -1.372 1 98.81 77 ASP B CA 1
ATOM 1540 C C . ASP B 1 77 ? 11.617 -4.582 -0.85 1 98.81 77 ASP B C 1
ATOM 1542 O O . ASP B 1 77 ? 11.992 -5.754 -0.786 1 98.81 77 ASP B O 1
ATOM 1546 N N . CYS B 1 78 ? 12.398 -3.648 -0.499 1 98.56 78 CYS B N 1
ATOM 1547 C CA . CYS B 1 78 ? 13.836 -3.734 -0.273 1 98.56 78 CYS B CA 1
ATOM 1548 C C . CYS B 1 78 ? 14.148 -4.621 0.925 1 98.56 78 CYS B C 1
ATOM 1550 O O . CYS B 1 78 ? 15.195 -5.27 0.969 1 98.56 78 CYS B O 1
ATOM 1552 N N . ASP B 1 79 ? 13.305 -4.621 1.912 1 98.06 79 ASP B N 1
ATOM 1553 C CA . ASP B 1 79 ? 13.562 -5.469 3.07 1 98.06 79 ASP B CA 1
ATOM 1554 C C . ASP B 1 79 ? 12.617 -6.668 3.098 1 98.06 79 ASP B C 1
ATOM 1556 O O . ASP B 1 79 ? 12.523 -7.367 4.109 1 98.06 79 ASP B O 1
ATOM 1560 N N . ARG B 1 80 ? 11.805 -6.918 2.121 1 98.75 80 ARG B N 1
ATOM 1561 C CA . ARG B 1 80 ? 11.016 -8.102 1.798 1 98.75 80 ARG B CA 1
ATOM 1562 C C . ARG B 1 80 ? 9.844 -8.258 2.758 1 98.75 80 ARG B C 1
ATOM 1564 O O . ARG B 1 80 ? 9.359 -9.367 2.982 1 98.75 80 ARG B O 1
ATOM 1571 N N . ASP B 1 81 ? 9.375 -7.215 3.375 1 98.81 81 ASP B N 1
ATOM 1572 C CA . ASP B 1 81 ? 8.273 -7.344 4.32 1 98.81 81 ASP B CA 1
ATOM 1573 C C . ASP B 1 81 ? 7.012 -6.664 3.789 1 98.81 81 ASP B C 1
ATOM 1575 O O . ASP B 1 81 ? 6.082 -6.383 4.551 1 98.81 81 ASP B O 1
ATOM 1579 N N . CYS B 1 82 ? 6.961 -6.348 2.549 1 98.94 82 CYS B N 1
ATOM 1580 C CA . CYS B 1 82 ? 5.793 -5.785 1.88 1 98.94 82 CYS B CA 1
ATOM 1581 C C . CYS B 1 82 ? 5.781 -6.152 0.401 1 98.94 82 CYS B C 1
ATOM 1583 O O . CYS B 1 82 ? 6.824 -6.145 -0.254 1 98.94 82 CYS B O 1
ATOM 1585 N N . LEU B 1 83 ? 4.609 -6.445 -0.088 1 99 83 LEU B N 1
ATOM 1586 C CA . LEU B 1 83 ? 4.445 -6.824 -1.487 1 99 83 LEU B CA 1
ATOM 1587 C C . LEU B 1 83 ? 3.633 -5.773 -2.24 1 99 83 LEU B C 1
ATOM 1589 O O . LEU B 1 83 ? 2.74 -5.145 -1.667 1 99 83 LEU B O 1
ATOM 1593 N N . LEU B 1 84 ? 3.977 -5.574 -3.455 1 99 84 LEU B N 1
ATOM 1594 C CA . LEU B 1 84 ? 3.164 -4.828 -4.406 1 99 84 LEU B CA 1
ATOM 1595 C C . LEU B 1 84 ? 2.658 -5.738 -5.523 1 99 84 LEU B C 1
ATOM 1597 O O . LEU B 1 84 ? 3.455 -6.359 -6.23 1 99 84 LEU B O 1
ATOM 1601 N N . LEU B 1 85 ? 1.388 -5.883 -5.598 1 99 85 LEU B N 1
ATOM 1602 C CA . LEU B 1 85 ? 0.737 -6.648 -6.656 1 99 85 LEU B CA 1
ATOM 1603 C C . LEU B 1 85 ? 0.191 -5.727 -7.738 1 99 85 LEU B C 1
ATOM 1605 O O . LEU B 1 85 ? -0.746 -4.961 -7.496 1 99 85 LEU B O 1
ATOM 1609 N N . LEU B 1 86 ? 0.784 -5.734 -8.891 1 98.94 86 LEU B N 1
ATOM 1610 C CA . LEU B 1 86 ? 0.139 -5.129 -10.055 1 98.94 86 LEU B CA 1
ATOM 1611 C C . LEU B 1 86 ? -0.934 -6.051 -10.617 1 98.94 86 LEU B C 1
ATOM 1613 O O . LEU B 1 86 ? -0.651 -7.203 -10.961 1 98.94 86 LEU B O 1
ATOM 1617 N N . ILE B 1 87 ? -2.164 -5.492 -10.75 1 98.94 87 ILE B N 1
ATOM 1618 C CA . ILE B 1 87 ? -3.25 -6.422 -11.031 1 98.94 87 ILE B CA 1
ATOM 1619 C C . ILE B 1 87 ? -4.18 -5.828 -12.086 1 98.94 87 ILE B C 1
ATOM 1621 O O . ILE B 1 87 ? -4.148 -4.621 -12.336 1 98.94 87 ILE B O 1
ATOM 1625 N N . GLU B 1 88 ? -4.91 -6.73 -12.742 1 98.88 88 GLU B N 1
ATOM 1626 C CA . GLU B 1 88 ? -6.137 -6.402 -13.461 1 98.88 88 GLU B CA 1
ATOM 1627 C C . GLU B 1 88 ? -7.367 -6.629 -12.586 1 98.88 88 GLU B C 1
ATOM 1629 O O . GLU B 1 88 ? -7.609 -7.746 -12.125 1 98.88 88 GLU B O 1
ATOM 1634 N N . GLN B 1 89 ? -8.125 -5.566 -12.398 1 98.75 89 GLN B N 1
ATOM 1635 C CA . GLN B 1 89 ? -9.305 -5.625 -11.547 1 98.75 89 GLN B CA 1
ATOM 1636 C C . GLN B 1 89 ? -10.578 -5.73 -12.375 1 98.75 89 GLN B C 1
ATOM 1638 O O . GLN B 1 89 ? -10.82 -4.906 -13.266 1 98.75 89 GLN B O 1
ATOM 1643 N N . VAL B 1 90 ? -11.359 -6.719 -12.125 1 98.25 90 VAL B N 1
ATOM 1644 C CA . VAL B 1 90 ? -12.703 -6.797 -12.68 1 98.25 90 VAL B CA 1
ATOM 1645 C C . VAL B 1 90 ? -13.703 -6.184 -11.711 1 98.25 90 VAL B C 1
ATOM 1647 O O . VAL B 1 90 ? -13.797 -6.602 -10.555 1 98.25 90 VAL B O 1
ATOM 1650 N N . GLY B 1 91 ? -14.438 -5.184 -12.203 1 98 91 GLY B N 1
ATOM 1651 C CA . GLY B 1 91 ? -15.414 -4.555 -11.32 1 98 91 GLY B CA 1
ATOM 1652 C C . GLY B 1 91 ? -14.773 -3.822 -10.156 1 98 91 GLY B C 1
ATOM 1653 O O . GLY B 1 91 ? -13.602 -3.443 -10.219 1 98 91 GLY B O 1
ATOM 1654 N N . PRO B 1 92 ? -15.602 -3.525 -9.086 1 98.5 92 PRO B N 1
ATOM 1655 C CA . PRO B 1 92 ? -15.078 -2.807 -7.922 1 98.5 92 PRO B CA 1
ATOM 1656 C C . PRO B 1 92 ? -14.148 -3.666 -7.066 1 98.5 92 PRO B C 1
ATOM 1658 O O . PRO B 1 92 ? -14.398 -4.863 -6.891 1 98.5 92 PRO B O 1
ATOM 1661 N N . ALA B 1 93 ? -13.102 -3.098 -6.566 1 98.56 93 ALA B N 1
ATOM 1662 C CA . ALA B 1 93 ? -12.234 -3.785 -5.617 1 98.56 93 ALA B CA 1
ATOM 1663 C C . ALA B 1 93 ? -12.828 -3.76 -4.211 1 98.56 93 ALA B C 1
ATOM 1665 O O . ALA B 1 93 ? -12.641 -4.695 -3.434 1 98.56 93 ALA B O 1
ATOM 1666 N N . CYS B 1 94 ? -13.516 -2.744 -3.928 1 98.44 94 CYS B N 1
ATOM 1667 C CA . CYS B 1 94 ? -14.031 -2.543 -2.576 1 98.44 94 CYS B CA 1
ATOM 1668 C C . CYS B 1 94 ? -15.422 -3.15 -2.422 1 98.44 94 CYS B C 1
ATOM 1670 O O . CYS B 1 94 ? -16.25 -3.061 -3.332 1 98.44 94 CYS B O 1
ATOM 1672 N N . HIS B 1 95 ? -15.695 -3.592 -1.246 1 96.75 95 HIS B N 1
ATOM 1673 C CA . HIS B 1 95 ? -16.984 -4.199 -0.949 1 96.75 95 HIS B CA 1
ATOM 1674 C C . HIS B 1 95 ? -18.109 -3.16 -0.978 1 96.75 95 HIS B C 1
ATOM 1676 O O . HIS B 1 95 ? -19.281 -3.514 -1.057 1 96.75 95 HIS B O 1
ATOM 1682 N N . THR B 1 96 ? -17.766 -1.91 -0.835 1 97.88 96 THR B N 1
ATOM 1683 C CA . THR B 1 96 ? -18.766 -0.849 -0.897 1 97.88 96 THR B CA 1
ATOM 1684 C C . THR B 1 96 ? -19.141 -0.545 -2.344 1 97.88 96 THR B C 1
ATOM 1686 O O . THR B 1 96 ? -19.766 0.481 -2.627 1 97.88 96 THR B O 1
ATOM 1689 N N . HIS B 1 97 ? -18.625 -1.374 -3.227 1 98.06 97 HIS B N 1
ATOM 1690 C CA . HIS B 1 97 ? -18.875 -1.281 -4.66 1 98.06 97 HIS B CA 1
ATOM 1691 C C . HIS B 1 97 ? -18.156 -0.083 -5.266 1 98.06 97 HIS B C 1
ATOM 1693 O O . HIS B 1 97 ? -18.656 0.543 -6.203 1 98.06 97 HIS B O 1
ATOM 1699 N N . ARG B 1 98 ? -17.125 0.294 -4.781 1 98.56 98 ARG B N 1
ATOM 1700 C CA . ARG B 1 98 ? -16.281 1.357 -5.312 1 98.56 98 ARG B CA 1
ATOM 1701 C C . ARG B 1 98 ? -15 0.789 -5.922 1 98.56 98 ARG B C 1
ATOM 1703 O O . ARG B 1 98 ? -14.555 -0.291 -5.535 1 98.56 98 ARG B O 1
ATOM 1710 N N . ARG B 1 99 ? -14.5 1.552 -6.859 1 98.25 99 ARG B N 1
ATOM 1711 C CA . ARG B 1 99 ? -13.297 1.112 -7.555 1 98.25 99 ARG B CA 1
ATOM 1712 C C . ARG B 1 99 ? -12.164 0.829 -6.57 1 98.25 99 ARG B C 1
ATOM 1714 O O . ARG B 1 99 ? -11.43 -0.149 -6.723 1 98.25 99 ARG B O 1
ATOM 1721 N N . SER B 1 100 ? -12 1.615 -5.574 1 98.81 100 SER B N 1
ATOM 1722 C CA . SER B 1 100 ? -10.906 1.547 -4.613 1 98.81 100 SER B CA 1
ATOM 1723 C C . SER B 1 100 ? -11.414 1.669 -3.184 1 98.81 100 SER B C 1
ATOM 1725 O O . SER B 1 100 ? -12.398 2.369 -2.928 1 98.81 100 SER B O 1
ATOM 1727 N N . CYS B 1 101 ? -10.727 1.004 -2.252 1 98.88 101 CYS B N 1
ATOM 1728 C CA . CYS B 1 101 ? -11.031 1.151 -0.833 1 98.88 101 CYS B CA 1
ATOM 1729 C C . CYS B 1 101 ? -10.672 2.549 -0.34 1 98.88 101 CYS B C 1
ATOM 1731 O O . CYS B 1 101 ? -11.109 2.967 0.731 1 98.88 101 CYS B O 1
ATOM 1733 N N . PHE B 1 102 ? -9.781 3.227 -1.016 1 98.94 102 PHE B N 1
ATOM 1734 C CA . PHE B 1 102 ? -9.297 4.543 -0.622 1 98.94 102 PHE B CA 1
ATOM 1735 C C . PHE B 1 102 ? -10.156 5.645 -1.225 1 98.94 102 PHE B C 1
ATOM 1737 O O . PHE B 1 102 ? -9.656 6.523 -1.923 1 98.94 102 PHE B O 1
ATOM 1744 N N . TYR B 1 103 ? -11.398 5.609 -0.849 1 98.88 103 TYR B N 1
ATOM 1745 C CA . TYR B 1 103 ? -12.344 6.523 -1.483 1 98.88 103 TYR B CA 1
ATOM 1746 C C . TYR B 1 103 ? -12.609 7.738 -0.596 1 98.88 103 TYR B C 1
ATOM 1748 O O . TYR B 1 103 ? -13.391 8.617 -0.956 1 98.88 103 TYR B O 1
ATOM 1756 N N . THR B 1 104 ? -11.977 7.836 0.574 1 98.81 104 THR B N 1
ATOM 1757 C CA . THR B 1 104 ? -12.094 8.977 1.479 1 98.81 104 THR B CA 1
ATOM 1758 C C . THR B 1 104 ? -10.789 9.766 1.538 1 98.81 104 THR B C 1
ATOM 1760 O O . THR B 1 104 ? -9.734 9.203 1.834 1 98.81 104 THR B O 1
ATOM 1763 N N . ALA B 1 105 ? -10.836 11.016 1.251 1 98.81 105 ALA B N 1
ATOM 1764 C CA . ALA B 1 105 ? -9.664 11.883 1.312 1 98.81 105 ALA B CA 1
ATOM 1765 C C . ALA B 1 105 ? -9.789 12.898 2.449 1 98.81 105 ALA B C 1
ATOM 1767 O O . ALA B 1 105 ? -10.898 13.242 2.859 1 98.81 105 ALA B O 1
ATOM 1768 N N . VAL B 1 106 ? -8.672 13.273 3.031 1 98.75 106 VAL B N 1
ATOM 1769 C CA . VAL B 1 106 ? -8.641 14.406 3.951 1 98.75 106 VAL B CA 1
ATOM 1770 C C . VAL B 1 106 ? -8.32 15.688 3.186 1 98.75 106 VAL B C 1
ATOM 1772 O O . VAL B 1 106 ? -7.18 15.891 2.76 1 98.75 106 VAL B O 1
ATOM 1775 N N . ARG B 1 107 ? -9.25 16.516 2.982 1 97.5 107 ARG B N 1
ATOM 1776 C CA . ARG B 1 107 ? -9.156 17.766 2.252 1 97.5 107 ARG B CA 1
ATOM 1777 C C . ARG B 1 107 ? -9.633 18.938 3.105 1 97.5 107 ARG B C 1
ATOM 1779 O O . ARG B 1 107 ? -10.719 18.875 3.689 1 97.5 107 ARG B O 1
ATOM 1786 N N . GLU B 1 108 ? -8.766 19.969 3.193 1 95.38 108 GLU B N 1
ATOM 1787 C CA . GLU B 1 108 ? -9.078 21.141 4.012 1 95.38 108 GLU B CA 1
ATOM 1788 C C . GLU B 1 108 ? -9.406 20.734 5.445 1 95.38 108 GLU B C 1
ATOM 1790 O O . GLU B 1 108 ? -10.367 21.234 6.031 1 95.38 108 GLU B O 1
ATOM 1795 N N . GLY B 1 109 ? -8.742 19.734 5.836 1 96.25 109 GLY B N 1
ATOM 1796 C CA . GLY B 1 109 ? -8.797 19.328 7.234 1 96.25 109 GLY B CA 1
ATOM 1797 C C . GLY B 1 109 ? -9.969 18.422 7.551 1 96.25 109 GLY B C 1
ATOM 1798 O O . GLY B 1 109 ? -10.164 18.031 8.703 1 96.25 109 GLY B O 1
ATOM 1799 N N . ALA B 1 110 ? -10.75 18.078 6.5 1 98.12 110 ALA B N 1
ATOM 1800 C CA . ALA B 1 110 ? -11.93 17.25 6.734 1 98.12 110 ALA B CA 1
ATOM 1801 C C . ALA B 1 110 ? -11.969 16.047 5.789 1 98.12 110 ALA B C 1
ATOM 1803 O O . ALA B 1 110 ? -11.422 16.109 4.684 1 98.12 110 ALA B O 1
ATOM 1804 N N . GLU B 1 111 ? -12.609 14.984 6.285 1 98.38 111 GLU B N 1
ATOM 1805 C CA . GLU B 1 111 ? -12.812 13.82 5.43 1 98.38 111 GLU B CA 1
ATOM 1806 C C . GLU B 1 111 ? -13.836 14.109 4.336 1 98.38 111 GLU B C 1
ATOM 1808 O O . GLU B 1 111 ? -14.859 14.742 4.586 1 98.38 111 GLU B O 1
ATOM 1813 N N . GLN B 1 112 ? -13.516 13.695 3.164 1 98.5 112 GLN B N 1
ATOM 1814 C CA . GLN B 1 112 ? -14.414 13.82 2.02 1 98.5 112 GLN B CA 1
ATOM 1815 C C . GLN B 1 112 ? -14.43 12.531 1.196 1 98.5 112 GLN B C 1
ATOM 1817 O O . GLN B 1 112 ? -13.391 12.086 0.713 1 98.5 112 GLN B O 1
ATOM 1822 N N . VAL B 1 113 ? -15.602 11.898 1.082 1 98.38 113 VAL B N 1
ATOM 1823 C CA . VAL B 1 113 ? -15.766 10.797 0.138 1 98.38 113 VAL B CA 1
ATOM 1824 C C . VAL B 1 113 ? -15.797 11.344 -1.289 1 98.38 113 VAL B C 1
ATOM 1826 O O . VAL B 1 113 ? -16.641 12.18 -1.625 1 98.38 113 VAL B O 1
ATOM 1829 N N . PHE B 1 114 ? -14.859 10.898 -2.104 1 98.31 114 PHE B N 1
ATOM 1830 C CA . PHE B 1 114 ? -14.742 11.539 -3.406 1 98.31 114 PHE B CA 1
ATOM 1831 C C . PHE B 1 114 ? -15.016 10.547 -4.527 1 98.31 114 PHE B C 1
ATOM 1833 O O . PHE B 1 114 ? -15.039 10.922 -5.703 1 98.31 114 PHE B O 1
ATOM 1840 N N . LEU B 1 115 ? -15.102 9.344 -4.215 1 97.69 115 LEU B N 1
ATOM 1841 C CA . LEU B 1 115 ? -15.359 8.289 -5.188 1 97.69 115 LEU B CA 1
ATOM 1842 C C . LEU B 1 115 ? -16.719 7.648 -4.945 1 97.69 115 LEU B C 1
ATOM 1844 O O . LEU B 1 115 ? -16.984 7.105 -3.869 1 97.69 115 LEU B O 1
ATOM 1848 N N . ASP B 1 116 ? -17.531 7.625 -5.965 1 97.94 116 ASP B N 1
ATOM 1849 C CA . ASP B 1 116 ? -18.859 7.055 -5.855 1 97.94 116 ASP B CA 1
ATOM 1850 C C . ASP B 1 116 ? -18.844 5.555 -6.141 1 97.94 116 ASP B C 1
ATOM 1852 O O . ASP B 1 116 ? -17.953 5.059 -6.84 1 97.94 116 ASP B O 1
ATOM 1856 N N . PRO B 1 117 ? -19.844 4.824 -5.508 1 98.06 117 PRO B N 1
ATOM 1857 C CA . PRO B 1 117 ? -19.984 3.424 -5.914 1 98.06 117 PRO B CA 1
ATOM 1858 C C . PRO B 1 117 ? -20.203 3.26 -7.418 1 98.06 117 PRO B C 1
ATOM 1860 O O . PRO B 1 117 ? -20.812 4.121 -8.055 1 98.06 117 PRO B O 1
ATOM 1863 N N . MET B 1 118 ? -19.688 2.162 -7.848 1 96.25 118 MET B N 1
ATOM 1864 C CA . MET B 1 118 ? -19.844 1.836 -9.266 1 96.25 118 MET B CA 1
ATOM 1865 C C . MET B 1 118 ? -21.25 1.309 -9.547 1 96.25 118 MET B C 1
ATOM 1867 O O . MET B 1 118 ? -21.859 0.655 -8.695 1 96.25 118 MET B O 1
ATOM 1871 N N . GLY B 1 119 ? -21.953 1.724 -10.617 1 86.12 119 GLY B N 1
ATOM 1872 C CA . GLY B 1 119 ? -23.281 1.317 -11.023 1 86.12 119 GLY B CA 1
ATOM 1873 C C . GLY B 1 119 ? -23.359 -0.129 -11.477 1 86.12 119 GLY B C 1
ATOM 1874 O O . GLY B 1 119 ? -22.344 -0.727 -11.82 1 86.12 119 GLY B O 1
#

pLDDT: mean 97.89, std 2.15, range [83.06, 99.0]

Sequence (238 aa):
MAFDPASLTYDARGLVPAIAQDHATGEVLMMAWMNAEAVARTLETGRVTYWSRSRQSFWVKGETSGHIQRLVELRIDCDRDCLLLLIEQVGPACHTHRRSCFYTAVREGAEQVFLDPMGMAFDPASLTYDARGLVPAIAQDHATGEVLMMAWMNAEAVARTLETGRVTYWSRSRQSFWVKGETSGHIQRLVELRIDCDRDCLLLLIEQVGPACHTHRRSCFYTAVREGAEQVFLDPMG

Solvent-accessible surface area (backbone atoms only — not comparable to full-atom values): 12285 Å² total; per-residue (Å²): 110,73,62,54,57,77,75,48,44,52,49,98,86,48,35,27,48,32,34,38,24,34,60,87,75,31,48,67,27,49,72,49,35,24,32,46,65,26,50,47,47,19,69,72,68,31,45,40,32,31,37,35,78,90,73,68,38,81,38,52,47,27,70,84,81,63,29,28,34,36,57,74,41,44,26,34,28,79,80,34,50,38,35,40,33,28,22,49,70,36,73,38,65,21,92,79,33,14,62,31,26,55,31,29,32,52,54,95,58,18,69,39,76,77,58,67,60,62,132,110,73,63,53,56,77,76,48,43,54,49,99,84,47,34,26,47,35,36,36,24,34,61,86,76,32,47,67,26,49,72,50,35,23,31,46,65,26,49,47,48,18,69,72,69,31,44,41,33,30,38,36,78,91,74,68,38,80,38,53,48,27,70,84,80,63,28,29,35,36,58,74,41,46,26,34,28,79,78,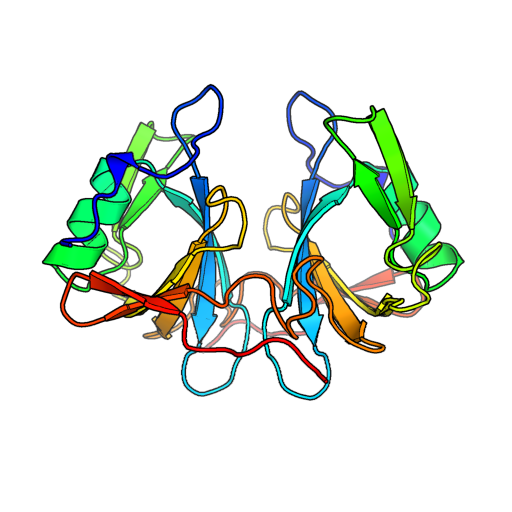32,49,39,35,41,34,29,23,50,70,38,73,38,67,22,92,77,34,14,62,32,26,54,29,29,32,52,53,97,57,19,70,40,78,76,59,67,60,61,131

Secondary structure (DSSP, 8-state):
-B--GGGS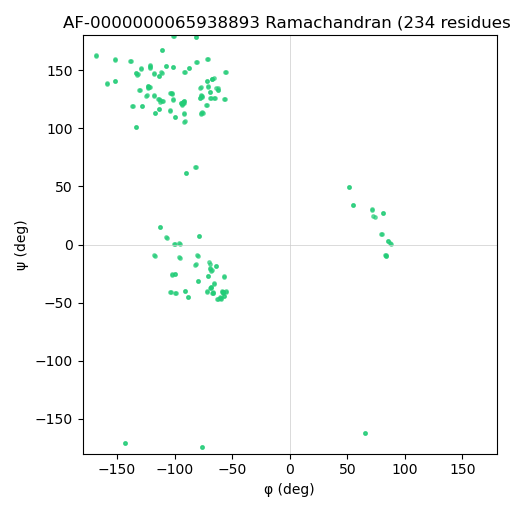---TTS-EEEEEEETTT--EEEEEEE-HHHHHHHHHHSB-EEEETTTTEEEETTTTTS--EEEEEEEE-TTSS-EEEEEEEPS-SSTTS-S-S--EEEETTEEEE--PPP-/-B--GGGS---TTS-EEEEEEETTT--EEEEEEE-HHHHHHHHHHSB-EEEETTTTEEEETTTTTS--EEEEEEEE-TTSS-EEEEEEEPS-SSTTS-S-S--EEEETTEEEE--PPP-

Radius of gyration: 17.04 Å; Cα contacts (8 Å, |Δi|>4): 578; chains: 2; bounding box: 46×42×35 Å

Nearest PDB structures (foldseek):
  1zps-assembly1_A  TM=9.808E-01  e=4.939E-15  Methanothermobacter thermautotrophicus
  7bgn-assembly1_B  TM=9.851E-01  e=7.890E-13  Medicago truncatula
  7bgn-assembly3_E  TM=9.864E-01  e=9.458E-13  Medicago truncatula
  7bgn-assembly1_A  TM=9.878E-01  e=1.005E-12  Medicago truncatula
  6j2l-assembly1_A  TM=9.270E-01  e=1.005E-12  Shigella flexneri

Organism: Cereibacter sphaeroides (strain ATCC 17025 / ATH 2.4.3) (NCBI:txid349102)